Protein AF-A0A8J8KPG1-F1 (afdb_monomer_lite)

Radius of gyration: 51.08 Å; chains: 1; bounding box: 106×38×135 Å

Secondary structure (DSSP, 8-state):
-----SHHHHHT--HHHHTTS-HHHHHHHHHHHHHHHHHHHHHHHHHHHHHHHHHHHHHHHHHHHHHHHHHHHHT--SPPHHHHHHHHHTT--HHHHHHHHHHHHHHT--HHHHTT-HHHHHHHHHHHHHHHHHHHHHHH-----------HHHHHHHHHTT---SSHHHHHHHHHHHHHHHH--

pLDDT: mean 82.46, std 10.17, range [50.69, 93.56]

Foldseek 3Di:
DPQQQEVVSVVPDDPVRVVVDDPVRVVVSVVNNVVNVVVVVVVVVVVVVVVVVVVVVVVVVVVVVVVVVVVVVVVVPDQPPVLVVLCVVVPADPVCSVVLVVQCVVVVHDSNVSCVDPVSVVVSVVVVVVVVVVVVVVVVPPPPPPPPPQQLVNQLVCVVVVHHDPDPVNNVSVVVSVVVVVVVD

Structure (mmCIF, N/CA/C/O backbone):
data_AF-A0A8J8KPG1-F1
#
_entry.id   AF-A0A8J8KPG1-F1
#
loop_
_atom_site.group_PDB
_atom_site.id
_atom_site.type_symbol
_atom_site.label_atom_id
_atom_site.label_alt_id
_atom_site.label_comp_id
_atom_site.label_asym_id
_atom_site.label_entity_id
_atom_site.label_seq_id
_atom_site.pdbx_PDB_ins_code
_atom_site.Cartn_x
_atom_site.Cartn_y
_atom_site.Cartn_z
_atom_site.occupancy
_atom_site.B_iso_or_equiv
_atom_site.auth_seq_id
_atom_site.auth_comp_id
_atom_site.auth_asym_id
_atom_site.auth_atom_id
_atom_site.pdbx_PDB_model_num
ATOM 1 N N . MET A 1 1 ? 30.844 -9.124 -60.772 1.00 50.72 1 MET A N 1
ATOM 2 C CA . MET A 1 1 ? 30.982 -7.680 -60.520 1.00 50.72 1 MET A CA 1
ATOM 3 C C . MET A 1 1 ? 30.242 -7.423 -59.233 1.00 50.72 1 MET A C 1
ATOM 5 O O . MET A 1 1 ? 29.052 -7.710 -59.194 1.00 50.72 1 MET A O 1
ATOM 9 N N . ASP A 1 2 ? 30.952 -7.027 -58.183 1.00 60.03 2 ASP A N 1
ATOM 10 C CA . ASP A 1 2 ? 30.314 -6.640 -56.927 1.00 60.03 2 ASP A CA 1
ATOM 11 C C . ASP A 1 2 ? 29.453 -5.394 -57.178 1.00 60.03 2 ASP A C 1
ATOM 13 O O . ASP A 1 2 ? 29.872 -4.480 -57.890 1.00 60.03 2 ASP A O 1
ATOM 17 N N . GLU A 1 3 ? 28.220 -5.384 -56.670 1.00 77.81 3 GLU A N 1
ATOM 18 C CA . GLU A 1 3 ? 27.337 -4.223 -56.801 1.00 77.81 3 GLU A CA 1
ATOM 19 C C . GLU A 1 3 ? 27.860 -3.095 -55.907 1.00 77.81 3 GLU A C 1
ATOM 21 O O . GLU A 1 3 ? 27.816 -3.192 -54.681 1.00 77.81 3 GLU A O 1
ATOM 26 N N . ILE A 1 4 ? 28.335 -2.014 -56.522 1.00 83.88 4 ILE A N 1
ATOM 27 C CA . ILE A 1 4 ? 28.839 -0.836 -55.815 1.00 83.88 4 ILE A CA 1
ATOM 28 C C . ILE A 1 4 ? 27.631 -0.054 -55.284 1.00 83.88 4 ILE A C 1
ATOM 30 O O . ILE A 1 4 ? 26.915 0.592 -56.050 1.00 83.88 4 ILE A O 1
ATOM 34 N N . LYS A 1 5 ? 27.369 -0.151 -53.976 1.00 84.94 5 LYS A N 1
ATOM 35 C CA . LYS A 1 5 ? 26.168 0.424 -53.339 1.00 84.94 5 LYS A CA 1
ATOM 36 C C . LYS A 1 5 ? 26.465 1.543 -52.353 1.00 84.94 5 LYS A C 1
ATOM 38 O O . LYS A 1 5 ? 25.553 2.309 -52.052 1.00 84.94 5 LYS A O 1
ATOM 43 N N . THR A 1 6 ? 27.694 1.619 -51.851 1.00 87.94 6 THR A N 1
ATOM 44 C CA . THR A 1 6 ? 28.135 2.606 -50.857 1.00 87.94 6 THR A CA 1
ATOM 45 C C . THR A 1 6 ? 29.396 3.333 -51.317 1.00 87.94 6 THR A C 1
ATOM 47 O O . THR A 1 6 ? 30.134 2.846 -52.179 1.00 87.94 6 THR A O 1
ATOM 50 N N . TRP A 1 7 ? 29.699 4.482 -50.706 1.00 88.94 7 TRP A N 1
ATOM 51 C CA . TRP A 1 7 ? 30.967 5.181 -50.951 1.00 88.94 7 TRP A CA 1
ATOM 52 C C . TRP A 1 7 ? 32.180 4.367 -50.501 1.00 88.94 7 TRP A C 1
ATOM 54 O O . TRP A 1 7 ? 33.273 4.547 -51.035 1.00 88.94 7 TRP A O 1
ATOM 64 N N . THR A 1 8 ? 31.995 3.450 -49.548 1.00 89.00 8 THR A N 1
ATOM 65 C CA . THR A 1 8 ? 33.037 2.501 -49.137 1.00 89.00 8 THR A CA 1
ATOM 66 C C . THR A 1 8 ? 33.343 1.500 -50.249 1.00 89.00 8 THR A C 1
ATOM 68 O O . THR A 1 8 ? 34.513 1.279 -50.549 1.00 89.00 8 THR A O 1
ATOM 71 N N . ASP A 1 9 ? 32.315 0.968 -50.915 1.00 88.25 9 ASP A N 1
ATOM 72 C CA . ASP A 1 9 ? 32.487 0.049 -52.049 1.00 88.25 9 ASP A CA 1
ATOM 73 C C . ASP A 1 9 ? 33.122 0.767 -53.247 1.00 88.25 9 ASP A C 1
ATOM 75 O O . ASP A 1 9 ? 34.007 0.229 -53.907 1.00 88.25 9 ASP A O 1
ATOM 79 N N . PHE A 1 10 ? 32.713 2.015 -53.498 1.00 87.75 10 PHE A N 1
ATOM 80 C CA . PHE A 1 10 ? 33.281 2.840 -54.565 1.00 87.75 10 PHE A CA 1
ATOM 81 C C . PHE A 1 10 ? 34.746 3.208 -54.293 1.00 87.75 10 PHE A C 1
ATOM 83 O O . PHE A 1 10 ? 35.576 3.166 -55.196 1.00 87.75 10 PHE A O 1
ATOM 90 N N . GLY A 1 11 ? 35.094 3.522 -53.042 1.00 86.44 11 GLY A N 1
ATOM 91 C CA . GLY A 1 11 ? 36.469 3.820 -52.630 1.00 86.44 11 GLY A CA 1
ATOM 92 C C . GLY A 1 11 ? 37.404 2.604 -52.611 1.00 86.44 11 GLY A C 1
ATOM 93 O O . GLY A 1 11 ? 38.620 2.781 -52.594 1.00 86.44 11 GLY A O 1
ATOM 94 N N . ALA A 1 12 ? 36.857 1.385 -52.627 1.00 89.06 12 ALA A N 1
ATOM 95 C CA . ALA A 1 12 ? 37.620 0.139 -52.686 1.00 89.06 12 ALA A CA 1
ATOM 96 C C . ALA A 1 12 ? 37.990 -0.286 -54.122 1.00 89.06 12 ALA A C 1
ATOM 98 O O . ALA A 1 12 ? 38.713 -1.269 -54.301 1.00 89.06 12 ALA A O 1
ATOM 99 N N . LEU A 1 13 ? 37.515 0.438 -55.143 1.00 87.25 13 LEU A N 1
ATOM 100 C CA . LEU A 1 13 ? 37.826 0.152 -56.541 1.00 87.25 13 LEU A CA 1
ATOM 101 C C . LEU A 1 13 ? 39.299 0.423 -56.857 1.00 87.25 13 LEU A C 1
ATOM 103 O O . LEU A 1 13 ? 39.876 1.445 -56.482 1.00 87.25 13 LEU A O 1
ATOM 107 N N . THR A 1 14 ? 39.905 -0.490 -57.611 1.00 88.31 14 THR A N 1
ATOM 108 C CA . THR A 1 14 ? 41.254 -0.296 -58.153 1.00 88.31 14 THR A CA 1
ATOM 109 C C . THR A 1 14 ? 41.236 0.688 -59.324 1.00 88.31 14 THR A C 1
ATOM 111 O O . THR A 1 14 ? 40.217 0.882 -59.986 1.00 88.31 14 THR A O 1
ATOM 114 N N . LYS A 1 15 ? 42.391 1.288 -59.630 1.00 85.44 15 LYS A N 1
ATOM 115 C CA . LYS A 1 15 ? 42.530 2.238 -60.745 1.00 85.44 15 LYS A CA 1
ATOM 116 C C . LYS A 1 15 ? 42.109 1.637 -62.095 1.00 85.44 15 LYS A C 1
ATOM 118 O O . LYS A 1 15 ? 41.419 2.297 -62.857 1.00 85.44 15 LYS A O 1
ATOM 123 N N . GLU A 1 16 ? 42.455 0.374 -62.345 1.00 84.06 16 GLU A N 1
ATOM 124 C CA . GLU A 1 16 ? 42.074 -0.357 -63.565 1.00 84.06 16 GLU A CA 1
ATOM 125 C C . GLU A 1 16 ? 40.555 -0.539 -63.689 1.00 84.06 16 GLU A C 1
ATOM 127 O O . GLU A 1 16 ? 40.009 -0.494 -64.786 1.00 84.06 16 GLU A O 1
ATOM 132 N N . GLN A 1 17 ? 39.860 -0.712 -62.562 1.00 84.56 17 GLN A N 1
ATOM 133 C CA . GLN A 1 17 ? 38.401 -0.798 -62.534 1.00 84.56 17 GLN A CA 1
ATOM 134 C C . GLN A 1 17 ? 37.748 0.573 -62.709 1.00 84.56 17 GLN A C 1
ATOM 136 O O . GLN A 1 17 ? 36.682 0.651 -63.305 1.00 84.56 17 GLN A O 1
ATOM 141 N N . LEU A 1 18 ? 38.378 1.642 -62.217 1.00 82.69 18 LEU A N 1
ATOM 142 C CA . LEU A 1 18 ? 37.884 3.010 -62.373 1.00 82.69 18 LEU A CA 1
ATOM 143 C C . LEU A 1 18 ? 38.001 3.493 -63.826 1.00 82.69 18 LEU A C 1
ATOM 145 O O . LEU A 1 18 ? 37.066 4.092 -64.346 1.00 82.69 18 LEU A O 1
ATOM 149 N N . ASP A 1 19 ? 39.123 3.176 -64.480 1.00 85.44 19 ASP A N 1
ATOM 150 C CA . ASP A 1 19 ? 39.395 3.510 -65.884 1.00 85.44 19 ASP A CA 1
ATOM 151 C C . ASP A 1 19 ? 38.518 2.698 -66.864 1.00 85.44 19 ASP A C 1
ATOM 153 O O . ASP A 1 19 ? 38.385 3.067 -68.031 1.00 85.44 19 ASP A O 1
ATOM 157 N N . ALA A 1 20 ? 37.903 1.601 -66.400 1.00 86.88 20 ALA A N 1
ATOM 158 C CA . ALA A 1 20 ? 36.957 0.802 -67.180 1.00 86.88 20 ALA A CA 1
ATOM 159 C C . ALA A 1 20 ? 35.561 1.442 -67.295 1.00 86.88 20 ALA A C 1
ATOM 161 O O . ALA A 1 20 ? 34.787 1.029 -68.159 1.00 86.88 20 ALA A O 1
ATOM 162 N N . PHE A 1 21 ? 35.239 2.432 -66.454 1.00 85.62 21 PHE A N 1
ATOM 163 C CA . PHE A 1 21 ? 33.984 3.177 -66.531 1.00 85.62 21 PHE A CA 1
ATOM 164 C C .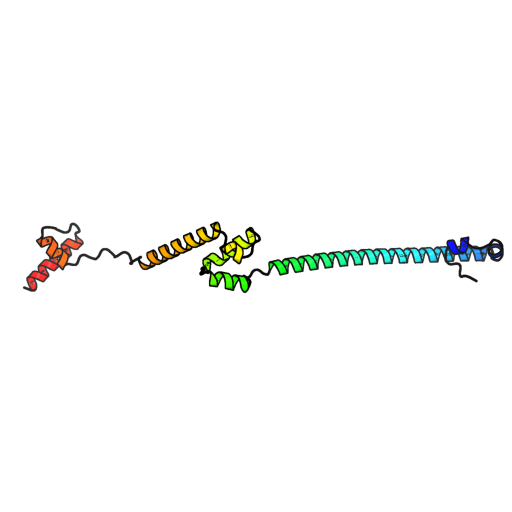 PHE A 1 21 ? 34.158 4.462 -67.334 1.00 85.62 21 PHE A C 1
ATOM 166 O O . PHE A 1 21 ? 35.129 5.206 -67.182 1.00 85.62 21 PHE A O 1
ATOM 173 N N . THR A 1 22 ? 33.166 4.769 -68.159 1.00 90.94 22 THR A N 1
ATOM 174 C CA . THR A 1 22 ? 33.082 6.077 -68.804 1.00 90.94 22 THR A CA 1
ATOM 175 C C . THR A 1 22 ? 32.758 7.173 -67.775 1.00 90.94 22 THR A C 1
ATOM 177 O O . THR A 1 22 ? 32.162 6.901 -66.727 1.00 90.94 22 THR A O 1
ATOM 180 N N . PRO A 1 23 ? 33.102 8.446 -68.053 1.00 86.38 23 PRO A N 1
ATOM 181 C CA . PRO A 1 23 ? 32.762 9.559 -67.166 1.00 86.38 23 PRO A CA 1
ATOM 182 C C . PRO A 1 23 ? 31.261 9.665 -66.850 1.00 86.38 23 PRO A C 1
ATOM 184 O O . PRO A 1 23 ? 30.898 10.024 -65.732 1.00 86.38 23 PRO A O 1
ATOM 187 N N . GLU A 1 24 ? 30.393 9.325 -67.806 1.00 86.38 24 GLU A N 1
ATOM 188 C CA . GLU A 1 24 ? 28.937 9.325 -67.617 1.00 86.38 24 GLU A CA 1
ATOM 189 C C . GLU A 1 24 ? 28.489 8.201 -66.672 1.00 86.38 24 GLU A C 1
ATOM 191 O O . GLU A 1 24 ? 27.705 8.441 -65.754 1.00 86.38 24 GLU A O 1
ATOM 196 N N . GLU A 1 25 ? 29.044 6.995 -66.821 1.00 86.81 25 GLU A N 1
ATOM 197 C CA . GLU A 1 25 ? 28.755 5.866 -65.929 1.00 86.81 25 GLU A CA 1
ATOM 198 C C . GLU A 1 25 ? 29.205 6.150 -64.491 1.00 86.81 25 GLU A C 1
ATOM 200 O O . GLU A 1 25 ? 28.460 5.873 -63.551 1.00 86.81 25 GLU A O 1
ATOM 205 N N . LEU A 1 26 ? 30.367 6.785 -64.300 1.00 85.00 26 LEU A N 1
ATOM 206 C CA . LEU A 1 26 ? 30.843 7.193 -62.974 1.00 85.00 26 LEU A CA 1
ATOM 207 C C . LEU A 1 26 ? 29.900 8.194 -62.298 1.00 85.00 26 LEU A C 1
ATOM 209 O O . LEU A 1 26 ? 29.642 8.073 -61.102 1.00 85.00 26 LEU A O 1
ATOM 213 N N . GLU A 1 27 ? 29.368 9.168 -63.035 1.00 86.62 27 GLU A N 1
ATOM 214 C CA . GLU A 1 27 ? 28.405 10.127 -62.482 1.00 86.62 27 GLU A CA 1
ATOM 215 C C . GLU A 1 27 ? 27.072 9.454 -62.127 1.00 86.62 27 GLU A C 1
ATOM 217 O O . GLU A 1 27 ? 26.546 9.683 -61.037 1.00 86.62 27 GLU A O 1
ATOM 222 N N . THR A 1 28 ? 26.559 8.555 -62.976 1.00 86.44 28 THR A N 1
ATOM 223 C CA . THR A 1 28 ? 25.342 7.781 -62.653 1.00 86.44 28 THR A CA 1
ATOM 224 C C . THR A 1 28 ? 25.527 6.855 -61.450 1.00 86.44 28 THR A C 1
ATOM 226 O O . THR A 1 28 ? 24.608 6.658 -60.655 1.00 86.44 28 THR A O 1
ATOM 229 N N . LEU A 1 29 ? 26.732 6.316 -61.269 1.00 87.19 29 LEU A N 1
ATOM 230 C CA . LEU A 1 29 ? 27.044 5.456 -60.141 1.00 87.19 29 LEU A CA 1
ATOM 231 C C . LEU A 1 29 ? 27.123 6.259 -58.837 1.00 87.19 29 LEU A C 1
ATOM 233 O O . LEU A 1 29 ? 26.534 5.859 -57.835 1.00 87.19 29 LEU A O 1
ATOM 237 N N . LYS A 1 30 ? 27.781 7.425 -58.850 1.00 88.00 30 LYS A N 1
ATOM 238 C CA . LYS A 1 30 ? 27.850 8.326 -57.687 1.00 88.00 30 LYS A CA 1
ATOM 239 C C . LYS A 1 30 ? 26.469 8.809 -57.246 1.00 88.00 30 LYS A C 1
ATOM 241 O O . LYS A 1 30 ? 26.208 8.847 -56.045 1.00 88.00 30 LYS A O 1
ATOM 246 N N . THR A 1 31 ? 25.583 9.159 -58.182 1.00 88.69 31 THR A N 1
ATOM 247 C CA . THR A 1 31 ? 24.207 9.567 -57.844 1.00 88.69 31 THR A CA 1
ATOM 248 C C . THR A 1 31 ? 23.408 8.403 -57.264 1.00 88.69 31 THR A C 1
ATOM 250 O O . THR A 1 31 ? 22.769 8.566 -56.228 1.00 88.69 31 THR A O 1
ATOM 253 N N . SER A 1 32 ? 23.532 7.199 -57.834 1.00 87.38 32 SER A N 1
ATOM 254 C CA . SER A 1 32 ? 22.901 5.991 -57.288 1.00 87.38 32 SER A CA 1
ATOM 255 C C . SER A 1 32 ? 23.402 5.635 -55.880 1.00 87.38 32 SER A C 1
ATOM 257 O O . SER A 1 32 ? 22.609 5.214 -55.036 1.00 87.38 32 SER A O 1
ATOM 259 N N . ILE A 1 33 ? 24.699 5.798 -55.602 1.00 90.19 33 ILE A N 1
ATOM 260 C CA . ILE A 1 33 ? 25.280 5.589 -54.265 1.00 90.19 33 ILE A CA 1
ATOM 261 C C . ILE A 1 33 ? 24.728 6.623 -53.280 1.00 90.19 33 ILE A C 1
ATOM 263 O O . ILE A 1 33 ? 24.285 6.256 -52.191 1.00 90.19 33 ILE A O 1
ATOM 267 N N . ALA A 1 34 ? 24.705 7.901 -53.668 1.00 89.44 34 ALA A N 1
ATOM 268 C CA . ALA A 1 34 ? 24.186 8.978 -52.829 1.00 89.44 34 ALA A CA 1
ATOM 269 C C . ALA A 1 34 ? 22.702 8.768 -52.473 1.00 89.44 34 ALA A C 1
ATOM 271 O O . ALA A 1 34 ? 22.326 8.894 -51.307 1.00 89.44 34 ALA A O 1
ATOM 272 N N . ASP A 1 35 ? 21.875 8.372 -53.443 1.00 88.75 35 ASP A N 1
ATOM 273 C CA . ASP A 1 35 ? 20.456 8.080 -53.222 1.00 88.75 35 ASP A CA 1
ATOM 274 C C . ASP A 1 35 ? 20.243 6.863 -52.309 1.00 88.75 35 ASP A C 1
ATOM 276 O O . ASP A 1 35 ? 19.322 6.842 -51.487 1.00 88.75 35 ASP A O 1
ATOM 280 N N . ASN A 1 36 ? 21.082 5.832 -52.434 1.00 87.31 36 ASN A N 1
ATOM 281 C CA . ASN A 1 36 ? 20.988 4.625 -51.615 1.00 87.31 36 ASN A CA 1
ATOM 282 C C . ASN A 1 36 ? 21.447 4.875 -50.166 1.00 87.31 36 ASN A C 1
ATOM 284 O O . ASN A 1 36 ? 20.796 4.443 -49.210 1.00 87.31 36 ASN A O 1
ATOM 288 N N . GLU A 1 37 ? 22.520 5.640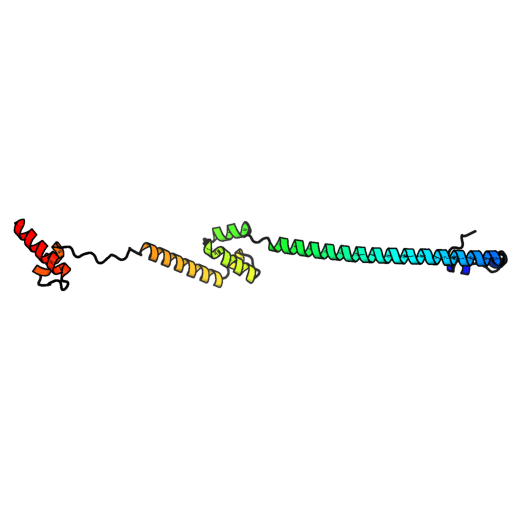 -49.969 1.00 87.00 37 GLU A N 1
ATOM 289 C CA . GLU A 1 37 ? 22.956 6.054 -48.634 1.00 87.00 37 GLU A CA 1
ATOM 290 C C . GLU A 1 37 ? 21.945 6.980 -47.951 1.00 87.00 37 GLU A C 1
ATOM 292 O O . GLU A 1 37 ? 21.661 6.805 -46.765 1.00 87.00 37 GLU A O 1
ATOM 297 N N . ALA A 1 38 ? 21.321 7.901 -48.691 1.00 87.06 38 ALA A N 1
ATOM 298 C CA . ALA A 1 38 ? 20.249 8.737 -48.157 1.00 87.06 38 ALA A CA 1
ATOM 299 C C . ALA A 1 38 ? 19.044 7.895 -47.694 1.00 87.06 38 ALA A C 1
ATOM 301 O O . ALA A 1 38 ? 18.565 8.060 -46.570 1.00 87.06 38 ALA A O 1
ATOM 302 N N . LYS A 1 39 ? 18.599 6.926 -48.510 1.00 86.25 39 LYS A N 1
ATOM 303 C CA . LYS A 1 39 ? 17.498 6.010 -48.154 1.00 86.25 39 LYS A CA 1
ATOM 304 C C . LYS A 1 39 ? 17.822 5.163 -46.924 1.00 86.25 39 LYS A C 1
ATOM 306 O O . LYS A 1 39 ? 17.001 5.052 -46.016 1.00 86.25 39 LYS A O 1
ATOM 311 N N . THR A 1 40 ? 19.022 4.592 -46.863 1.00 85.12 40 THR A N 1
ATOM 312 C CA . THR A 1 40 ? 19.436 3.760 -45.722 1.00 85.12 40 THR A CA 1
ATOM 313 C C . THR A 1 40 ? 19.634 4.577 -44.442 1.00 85.12 40 THR A C 1
ATOM 315 O O . THR A 1 40 ? 19.326 4.084 -43.355 1.00 85.12 40 THR A O 1
ATOM 318 N N . ALA A 1 41 ? 20.084 5.831 -44.538 1.00 85.56 41 ALA A N 1
ATOM 319 C CA . ALA A 1 41 ? 20.167 6.742 -43.399 1.00 85.56 41 ALA A CA 1
ATOM 320 C C . ALA A 1 41 ? 18.778 7.096 -42.840 1.00 85.56 41 ALA A C 1
ATOM 322 O O . ALA A 1 41 ? 18.587 7.082 -41.622 1.00 85.56 41 ALA A O 1
ATOM 323 N N . ASP A 1 42 ? 17.798 7.357 -43.705 1.00 86.12 42 ASP A N 1
ATOM 324 C CA . ASP A 1 42 ? 16.422 7.644 -43.288 1.00 86.12 42 ASP A CA 1
ATOM 325 C C . ASP A 1 42 ? 15.726 6.422 -42.672 1.00 86.12 42 ASP A C 1
ATOM 327 O O . ASP A 1 42 ? 15.021 6.545 -41.668 1.00 86.12 42 ASP A O 1
ATOM 331 N N . GLU A 1 43 ? 15.961 5.221 -43.205 1.00 85.00 43 GLU A N 1
ATOM 332 C CA . GLU A 1 43 ? 15.461 3.981 -42.602 1.00 85.00 43 GLU A CA 1
ATOM 333 C C . GLU A 1 43 ? 16.059 3.715 -41.216 1.00 85.00 43 GLU A C 1
ATOM 335 O O . GLU A 1 43 ? 15.341 3.274 -40.315 1.00 85.00 43 GLU A O 1
ATOM 340 N N . ARG A 1 44 ? 17.354 3.999 -41.019 1.00 84.69 44 ARG A N 1
ATOM 341 C CA . ARG A 1 44 ? 18.004 3.883 -39.703 1.00 84.69 44 ARG A CA 1
ATOM 342 C C . ARG A 1 44 ? 17.389 4.851 -38.698 1.00 84.69 44 ARG A C 1
ATOM 344 O O . ARG A 1 44 ? 16.981 4.409 -37.630 1.00 84.69 44 ARG A O 1
ATOM 351 N N . LYS A 1 45 ? 17.207 6.123 -39.073 1.00 88.56 45 LYS A N 1
ATOM 352 C CA . LYS A 1 45 ? 16.544 7.121 -38.215 1.00 88.56 45 LYS A CA 1
ATOM 353 C C . LYS A 1 45 ? 15.140 6.683 -37.802 1.00 88.56 45 LYS A C 1
ATOM 355 O O . LYS A 1 45 ? 14.809 6.738 -36.623 1.00 88.56 45 LYS A O 1
ATOM 360 N N . ARG A 1 46 ? 14.332 6.181 -38.744 1.00 86.62 46 ARG A N 1
ATOM 361 C CA . ARG A 1 46 ? 12.979 5.679 -38.441 1.00 86.62 46 ARG 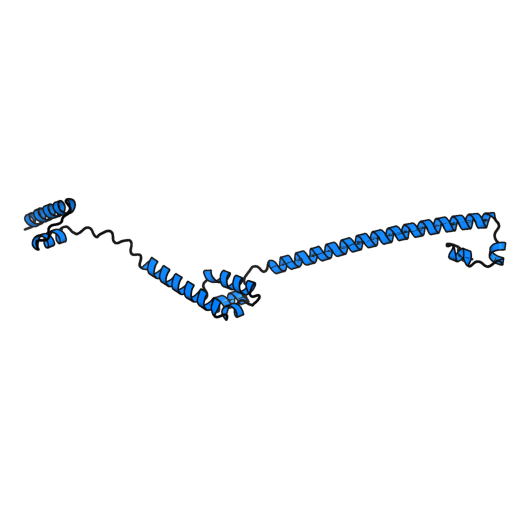A CA 1
ATOM 362 C C . ARG A 1 46 ? 12.999 4.502 -37.467 1.00 86.62 46 ARG A C 1
ATOM 364 O O . ARG A 1 46 ? 12.200 4.478 -36.535 1.00 86.62 46 ARG A O 1
ATOM 371 N N . LYS A 1 47 ? 13.918 3.548 -37.654 1.00 86.19 47 LYS A N 1
ATOM 372 C CA . LYS A 1 47 ? 14.078 2.402 -36.744 1.00 86.19 47 LYS A CA 1
ATOM 373 C C . LYS A 1 47 ? 14.540 2.831 -35.354 1.00 86.19 47 LYS A C 1
ATOM 375 O O . LYS A 1 47 ? 14.042 2.295 -34.367 1.00 86.19 47 LYS A O 1
ATOM 380 N N . ASP A 1 48 ? 15.444 3.802 -35.267 1.00 84.88 48 ASP A N 1
ATOM 381 C CA . ASP A 1 48 ? 15.926 4.329 -33.990 1.00 84.88 48 ASP A CA 1
ATOM 382 C C . ASP A 1 48 ? 14.815 5.079 -33.235 1.00 84.88 48 ASP A C 1
ATOM 384 O O . ASP A 1 48 ? 14.641 4.881 -32.031 1.00 84.88 48 ASP A O 1
ATOM 388 N N . GLU A 1 49 ? 14.001 5.872 -33.939 1.00 87.81 49 GLU A N 1
ATOM 389 C CA . GLU A 1 49 ? 12.823 6.540 -33.372 1.00 87.81 49 GLU A CA 1
ATOM 390 C C . GLU A 1 49 ? 11.759 5.544 -32.890 1.00 87.81 49 GLU A C 1
ATOM 392 O O . GLU A 1 49 ? 11.175 5.721 -31.818 1.00 87.81 49 GLU A O 1
ATOM 397 N N . GLU A 1 50 ? 11.498 4.483 -33.655 1.00 88.38 50 GLU A N 1
ATOM 398 C CA . GLU A 1 50 ? 10.564 3.424 -33.265 1.00 88.38 50 GLU A CA 1
ATOM 399 C C . GLU A 1 50 ? 11.081 2.642 -32.050 1.00 88.38 50 GLU A C 1
ATOM 401 O O . GLU A 1 50 ? 10.339 2.399 -31.097 1.00 88.38 50 GLU A O 1
ATOM 406 N N . ALA A 1 51 ? 12.375 2.316 -32.028 1.00 86.25 51 ALA A N 1
ATOM 407 C CA . ALA A 1 51 ? 13.011 1.668 -30.889 1.00 86.25 51 ALA A CA 1
ATOM 408 C C . ALA A 1 51 ? 12.961 2.546 -29.629 1.00 86.25 51 ALA A C 1
ATOM 410 O O . ALA A 1 51 ? 12.729 2.026 -28.537 1.00 86.25 51 ALA A O 1
ATOM 411 N N . ALA A 1 52 ? 13.138 3.863 -29.762 1.00 89.88 52 ALA A N 1
ATOM 412 C CA . ALA A 1 52 ? 13.007 4.803 -28.652 1.00 89.88 52 ALA A CA 1
ATOM 413 C C . ALA A 1 52 ? 11.571 4.836 -28.100 1.00 89.88 52 ALA A C 1
ATOM 415 O O . ALA A 1 52 ? 11.380 4.666 -26.895 1.00 89.88 52 ALA A O 1
ATOM 416 N N . LYS A 1 53 ? 10.560 4.947 -28.973 1.00 90.56 53 LYS A N 1
ATOM 417 C CA . LYS A 1 53 ? 9.139 4.921 -28.576 1.00 90.56 53 LYS A CA 1
ATOM 418 C C . LYS A 1 53 ? 8.750 3.603 -27.905 1.00 90.56 53 LYS A C 1
ATOM 420 O O . LYS A 1 53 ? 8.054 3.602 -26.892 1.00 90.56 53 LYS A O 1
ATOM 425 N N . ASN A 1 54 ? 9.232 2.477 -28.426 1.00 88.00 54 ASN A N 1
ATOM 426 C CA . ASN A 1 54 ? 8.957 1.161 -27.849 1.00 88.00 54 ASN A CA 1
ATOM 427 C C . ASN A 1 54 ? 9.606 0.986 -26.469 1.00 88.00 54 ASN A C 1
ATOM 429 O O . ASN A 1 54 ? 8.986 0.405 -25.576 1.00 88.00 54 ASN A O 1
ATOM 433 N N . LYS A 1 55 ? 10.818 1.520 -26.262 1.00 90.12 55 LYS A N 1
ATOM 434 C CA . LYS A 1 55 ? 11.463 1.546 -24.939 1.00 90.12 55 LYS A CA 1
ATOM 435 C C . LYS A 1 55 ? 10.666 2.387 -23.944 1.00 90.12 55 LYS A C 1
ATOM 437 O O . LYS A 1 55 ? 10.372 1.905 -22.854 1.00 90.12 55 LYS A O 1
ATOM 442 N N . GLU A 1 56 ? 10.248 3.588 -24.338 1.00 87.62 56 GLU A N 1
ATOM 443 C CA . GLU A 1 56 ? 9.452 4.477 -23.484 1.00 87.62 56 GLU A CA 1
ATOM 444 C C . GLU A 1 56 ? 8.103 3.848 -23.093 1.00 87.62 56 GLU A C 1
ATOM 446 O O . GLU A 1 56 ? 7.674 3.920 -21.937 1.00 87.62 56 GLU A O 1
ATOM 451 N N . LEU A 1 57 ? 7.433 3.177 -24.035 1.00 88.06 57 LEU A N 1
ATOM 452 C CA . LEU A 1 57 ? 6.206 2.433 -23.754 1.00 88.06 57 LEU A CA 1
ATOM 453 C C . LEU A 1 57 ? 6.459 1.283 -22.775 1.00 88.06 57 LEU A C 1
ATOM 455 O O . LEU A 1 57 ? 5.714 1.139 -21.806 1.00 88.06 57 LEU A O 1
ATOM 459 N N . ALA A 1 58 ? 7.513 0.490 -22.986 1.00 88.75 58 ALA A N 1
ATOM 460 C CA . ALA A 1 58 ? 7.862 -0.622 -22.106 1.00 88.75 58 ALA A CA 1
ATOM 461 C C . ALA A 1 58 ? 8.155 -0.157 -20.670 1.00 88.75 58 ALA A C 1
ATOM 463 O O . ALA A 1 58 ? 7.674 -0.768 -19.713 1.00 88.75 58 ALA A O 1
ATOM 464 N N . GLU A 1 59 ? 8.880 0.951 -20.504 1.00 90.25 59 GLU A N 1
ATOM 465 C CA . GLU A 1 59 ? 9.138 1.553 -19.193 1.00 90.25 59 GLU A CA 1
ATOM 466 C C . GLU A 1 59 ? 7.848 2.042 -18.529 1.00 90.25 59 GLU A C 1
ATOM 468 O O . GLU A 1 59 ? 7.597 1.739 -17.361 1.00 90.25 59 GLU A O 1
ATOM 473 N N . ASN A 1 60 ? 6.971 2.713 -19.280 1.00 89.25 60 ASN A N 1
ATOM 474 C CA . ASN A 1 60 ? 5.667 3.134 -18.774 1.00 89.25 60 ASN A CA 1
ATOM 475 C C . ASN A 1 60 ? 4.793 1.948 -18.343 1.00 89.25 60 ASN A C 1
ATOM 477 O O . ASN A 1 60 ? 4.146 2.013 -17.294 1.00 89.25 60 ASN A O 1
ATOM 481 N N . TYR A 1 61 ? 4.771 0.858 -19.114 1.00 89.81 61 TYR A N 1
ATOM 482 C CA . TYR A 1 61 ? 4.047 -0.356 -18.739 1.00 89.81 61 TYR A CA 1
ATOM 483 C C . TYR A 1 61 ? 4.640 -1.007 -17.492 1.00 89.81 61 TYR A C 1
ATOM 485 O O . TYR A 1 61 ? 3.880 -1.379 -16.600 1.00 89.81 61 TYR A O 1
ATOM 493 N N . LYS A 1 62 ? 5.972 -1.069 -17.377 1.00 91.69 62 LYS A N 1
ATOM 494 C CA . LYS A 1 62 ? 6.657 -1.578 -16.183 1.00 91.69 62 LYS A CA 1
ATOM 495 C C . LYS A 1 62 ? 6.295 -0.765 -14.939 1.00 91.69 62 LYS A C 1
ATOM 497 O O . LYS A 1 62 ? 5.884 -1.340 -13.938 1.00 91.69 62 LYS A O 1
ATOM 502 N N . ILE A 1 63 ? 6.354 0.565 -15.023 1.00 87.12 63 ILE A N 1
ATOM 503 C CA . ILE A 1 63 ? 5.999 1.461 -13.912 1.00 87.12 63 ILE A CA 1
ATOM 504 C C . ILE A 1 63 ? 4.521 1.303 -13.531 1.00 87.12 63 ILE A C 1
ATOM 506 O O . ILE A 1 63 ? 4.175 1.314 -12.349 1.00 87.12 63 ILE A O 1
ATOM 510 N N . ARG A 1 64 ? 3.618 1.165 -14.512 1.00 84.69 64 ARG A N 1
ATOM 511 C CA . ARG A 1 64 ? 2.186 0.947 -14.243 1.00 84.69 64 ARG A CA 1
ATOM 512 C C . ARG A 1 64 ? 1.925 -0.410 -13.599 1.00 84.69 64 ARG A C 1
ATOM 514 O O . ARG A 1 64 ? 1.112 -0.466 -12.682 1.00 84.69 64 ARG A O 1
ATOM 521 N N . ALA A 1 65 ? 2.605 -1.461 -14.050 1.00 84.94 65 ALA A N 1
ATOM 522 C CA . ALA A 1 65 ? 2.509 -2.792 -13.465 1.00 84.94 65 ALA A CA 1
ATOM 523 C C . ALA A 1 65 ? 3.008 -2.788 -12.014 1.00 84.94 65 ALA A C 1
ATOM 525 O O . ALA A 1 65 ? 2.275 -3.196 -11.120 1.00 84.94 65 ALA A O 1
ATOM 526 N N . GLU A 1 66 ? 4.176 -2.201 -11.751 1.00 81.25 66 GLU A N 1
ATOM 527 C CA . GLU A 1 66 ? 4.735 -2.082 -10.400 1.00 81.25 66 GLU A CA 1
ATOM 528 C C . GLU A 1 66 ? 3.813 -1.285 -9.460 1.00 81.25 66 GLU A C 1
ATOM 530 O O . GLU A 1 66 ? 3.568 -1.690 -8.324 1.00 81.25 66 GLU A O 1
ATOM 535 N N . LYS A 1 67 ? 3.213 -0.190 -9.950 1.00 79.31 67 LYS A N 1
ATOM 536 C CA . LYS A 1 67 ? 2.211 0.586 -9.197 1.00 79.31 67 LYS A CA 1
ATOM 537 C C . LYS A 1 67 ? 0.898 -0.166 -8.973 1.00 79.31 67 LYS A C 1
ATOM 539 O O . LYS A 1 67 ? 0.198 0.115 -8.001 1.00 79.31 67 LYS A O 1
ATOM 544 N N . ALA A 1 68 ? 0.503 -1.047 -9.886 1.00 73.12 68 ALA A N 1
ATOM 545 C CA . ALA A 1 68 ? -0.685 -1.874 -9.712 1.00 73.12 68 ALA A CA 1
ATOM 546 C C . ALA A 1 68 ? -0.422 -2.976 -8.678 1.00 73.12 68 ALA A C 1
ATOM 548 O O . ALA A 1 68 ? -1.246 -3.188 -7.794 1.00 73.12 68 ALA A O 1
ATOM 549 N N . GLU A 1 69 ? 0.749 -3.610 -8.727 1.00 70.88 69 GLU A N 1
ATOM 550 C CA . GLU A 1 69 ? 1.163 -4.629 -7.763 1.00 70.88 69 GLU A CA 1
ATOM 551 C C . GLU A 1 69 ? 1.357 -4.064 -6.353 1.00 70.88 69 GLU A C 1
ATOM 553 O O . GLU A 1 69 ? 0.941 -4.701 -5.386 1.00 70.88 69 GLU A O 1
ATOM 558 N N . SER A 1 70 ? 1.922 -2.860 -6.209 1.00 66.50 70 SER A N 1
ATOM 559 C CA . SER A 1 70 ? 2.039 -2.213 -4.896 1.00 66.50 70 SER A CA 1
ATOM 560 C C . SER A 1 70 ? 0.667 -1.912 -4.289 1.00 66.50 70 SER A C 1
ATOM 562 O O . SER A 1 70 ? 0.417 -2.259 -3.139 1.00 66.50 70 SER A O 1
ATOM 564 N N . LYS A 1 71 ? -0.275 -1.394 -5.087 1.00 61.56 71 LYS A N 1
ATOM 565 C CA . LYS A 1 71 ? -1.660 -1.159 -4.646 1.00 61.56 71 LYS A CA 1
ATOM 566 C C . LYS A 1 71 ? -2.418 -2.439 -4.302 1.00 61.56 71 LYS A C 1
ATOM 568 O O . LYS A 1 71 ? -3.313 -2.400 -3.468 1.00 61.56 71 LYS A O 1
ATOM 573 N N . VAL A 1 72 ? -2.119 -3.558 -4.960 1.00 59.34 72 VAL A N 1
ATOM 574 C CA . VAL A 1 72 ? -2.738 -4.855 -4.642 1.00 59.34 72 VAL A CA 1
ATOM 575 C C . VAL A 1 72 ? -2.158 -5.425 -3.347 1.00 59.34 72 VAL A C 1
ATOM 577 O O . VAL A 1 72 ? -2.915 -5.979 -2.555 1.00 59.34 72 VAL A O 1
ATOM 580 N N . LYS A 1 73 ? -0.858 -5.234 -3.082 1.00 57.38 73 LYS A N 1
ATOM 581 C CA . LYS A 1 73 ? -0.245 -5.586 -1.790 1.00 57.38 73 LYS A CA 1
ATOM 582 C C . LYS A 1 73 ? -0.809 -4.758 -0.633 1.00 57.38 73 LYS A C 1
ATOM 584 O O . LYS A 1 73 ? -1.073 -5.327 0.418 1.00 57.38 73 LYS A O 1
ATOM 589 N N . ASP A 1 74 ? -1.073 -3.469 -0.845 1.00 56.09 74 ASP A N 1
ATOM 590 C CA . ASP A 1 74 ? -1.716 -2.619 0.171 1.00 56.09 74 ASP A CA 1
ATOM 591 C C . ASP A 1 74 ? -3.199 -2.965 0.393 1.00 56.09 74 ASP A C 1
ATOM 593 O O . ASP A 1 74 ? -3.726 -2.764 1.481 1.00 56.09 74 ASP A O 1
ATOM 597 N N . LYS A 1 75 ? -3.879 -3.559 -0.599 1.00 50.69 75 LYS A N 1
ATOM 598 C CA . LYS A 1 75 ? -5.273 -4.026 -0.473 1.00 50.69 75 LYS A CA 1
ATOM 599 C C . LYS A 1 75 ? -5.435 -5.371 0.242 1.00 50.69 75 LYS A C 1
ATOM 601 O O . LYS A 1 75 ? -6.553 -5.877 0.322 1.00 50.69 75 LYS A O 1
ATOM 606 N N . GLY A 1 76 ? -4.373 -5.922 0.830 1.00 52.53 76 GLY A N 1
ATOM 607 C CA . GLY A 1 76 ? -4.464 -6.958 1.867 1.00 52.53 76 GLY A CA 1
ATOM 608 C C . GLY A 1 76 ? -4.985 -6.400 3.197 1.00 52.53 76 GLY A C 1
ATOM 609 O O . GLY A 1 76 ? -4.466 -6.730 4.253 1.00 52.53 76 GLY A O 1
ATOM 610 N N . GLU A 1 77 ? -5.981 -5.516 3.150 1.00 56.69 77 GLU A N 1
ATOM 611 C CA . GLU A 1 77 ? -6.438 -4.665 4.253 1.00 56.69 77 GLU A CA 1
ATOM 612 C C . GLU A 1 77 ? -7.325 -5.421 5.266 1.00 56.69 77 GLU A C 1
ATOM 614 O O . GLU A 1 77 ? -7.946 -4.817 6.139 1.00 56.69 77 GLU A O 1
ATOM 619 N N . GLY A 1 78 ? -7.369 -6.752 5.183 1.00 63.44 78 GLY A N 1
ATOM 620 C CA . GLY A 1 78 ? -8.001 -7.642 6.156 1.00 63.44 78 GLY A CA 1
ATOM 621 C C . GLY A 1 78 ? -6.965 -8.306 7.063 1.00 63.44 78 GLY A C 1
ATOM 622 O O . GLY A 1 78 ? -5.830 -8.538 6.653 1.00 63.44 78 GLY A O 1
ATOM 623 N N . LEU A 1 79 ? -7.352 -8.622 8.301 1.00 68.88 79 LEU A N 1
ATOM 624 C CA . LEU A 1 79 ? -6.578 -9.533 9.152 1.00 68.88 79 LEU A CA 1
ATOM 625 C C . LEU A 1 79 ? -6.388 -10.855 8.396 1.00 68.88 79 LEU A C 1
ATOM 627 O O . LEU A 1 79 ? -7.360 -11.390 7.860 1.00 68.88 79 LEU A O 1
ATOM 631 N N . SER A 1 80 ? -5.163 -11.384 8.326 1.00 80.12 80 SER A N 1
ATOM 632 C CA . SER A 1 80 ? -4.974 -12.705 7.720 1.00 80.12 80 SER A CA 1
ATOM 633 C C . SER A 1 80 ? -5.621 -13.779 8.599 1.00 80.12 80 SER A C 1
ATOM 635 O O . SER A 1 80 ? -5.753 -13.593 9.809 1.00 80.12 80 SER A O 1
ATOM 637 N N . ASP A 1 81 ? -5.952 -14.944 8.037 1.00 83.06 81 ASP A N 1
ATOM 638 C CA . ASP A 1 81 ? -6.527 -16.068 8.799 1.00 83.06 81 ASP A CA 1
ATOM 639 C C . ASP A 1 81 ? -5.688 -16.439 10.037 1.00 83.06 81 ASP A C 1
ATOM 641 O O . ASP A 1 81 ? -6.212 -16.842 11.077 1.00 83.06 81 ASP A O 1
ATOM 645 N N . LYS A 1 82 ? -4.362 -16.264 9.947 1.00 83.19 82 LYS A N 1
ATOM 646 C CA . LYS A 1 82 ? -3.432 -16.488 11.063 1.00 83.19 82 LYS A CA 1
ATOM 647 C C . LYS A 1 82 ? -3.570 -15.426 12.150 1.00 83.19 82 LYS A C 1
ATOM 649 O O . LYS A 1 82 ? -3.459 -15.754 13.332 1.00 83.19 82 LYS A O 1
ATOM 654 N N . ASP A 1 83 ? -3.805 -14.176 11.767 1.00 84.31 83 ASP 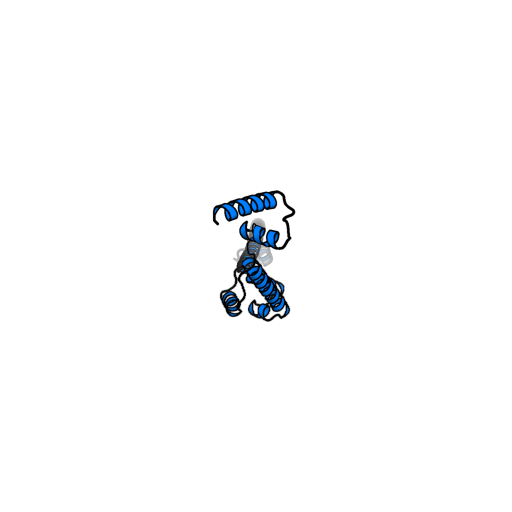A N 1
ATOM 655 C CA . ASP A 1 83 ? -3.997 -13.070 12.704 1.00 84.31 83 ASP A CA 1
ATOM 656 C C . ASP A 1 83 ? -5.337 -13.215 13.425 1.00 84.31 83 ASP A C 1
ATOM 658 O O . ASP A 1 83 ? -5.373 -13.112 14.648 1.00 84.31 83 ASP A O 1
ATOM 662 N N . ILE A 1 84 ? -6.401 -13.580 12.697 1.00 83.94 84 ILE A N 1
ATOM 663 C CA . ILE A 1 84 ? -7.721 -13.888 13.270 1.00 83.94 84 ILE A CA 1
ATOM 664 C C . ILE A 1 84 ? -7.591 -15.006 14.308 1.00 83.94 84 ILE A C 1
ATOM 666 O O . ILE A 1 84 ? -7.989 -14.837 15.458 1.00 83.94 84 ILE A O 1
ATOM 670 N N . PHE A 1 85 ? -6.952 -16.122 13.942 1.00 86.44 85 PHE A N 1
ATOM 671 C CA . PHE A 1 85 ? -6.735 -17.235 14.868 1.00 86.44 85 PHE A CA 1
ATOM 672 C C . PHE A 1 85 ? -5.954 -16.817 16.123 1.00 86.44 85 PHE A C 1
ATOM 674 O O . PHE A 1 85 ? -6.242 -17.283 17.227 1.00 86.44 85 PHE A O 1
ATOM 681 N N . THR A 1 86 ? -4.967 -15.932 15.968 1.00 87.38 86 THR A N 1
ATOM 682 C CA . THR A 1 86 ? -4.156 -15.445 17.088 1.00 87.38 86 THR A CA 1
ATOM 683 C C . THR A 1 86 ? -4.978 -14.560 18.025 1.00 87.38 86 THR A C 1
ATOM 685 O O . THR A 1 86 ? -4.930 -14.763 19.235 1.00 87.38 86 THR A O 1
ATOM 688 N N . LEU A 1 87 ? -5.768 -13.633 17.481 1.00 87.38 87 LEU A N 1
ATOM 689 C CA . LEU A 1 87 ? -6.627 -12.735 18.256 1.00 87.38 87 LEU A CA 1
ATOM 690 C C . LEU A 1 87 ? -7.688 -13.507 19.050 1.00 87.38 87 LEU A C 1
ATOM 692 O O . LEU A 1 87 ? -7.828 -13.287 20.252 1.00 87.38 87 LEU A O 1
ATOM 696 N N . THR A 1 88 ? -8.357 -14.480 18.420 1.00 85.19 88 THR A N 1
ATOM 697 C CA . THR A 1 88 ? -9.354 -15.329 19.094 1.00 85.19 88 THR A CA 1
ATOM 698 C C . THR A 1 88 ? -8.729 -16.171 20.205 1.00 85.19 88 THR A C 1
ATOM 700 O O . THR A 1 88 ? -9.304 -16.315 21.280 1.00 85.19 88 THR A O 1
ATOM 703 N N . LYS A 1 89 ? -7.528 -16.720 19.982 1.00 88.50 89 LYS A N 1
ATOM 704 C CA . LYS A 1 89 ? -6.821 -17.508 21.002 1.00 88.50 89 LYS A CA 1
ATOM 705 C C . LYS A 1 89 ? -6.400 -16.665 22.211 1.00 88.50 89 LYS A C 1
ATOM 707 O O . LYS A 1 89 ? -6.266 -17.204 23.308 1.00 88.50 89 LYS A O 1
ATOM 712 N N . SER A 1 90 ? -6.165 -15.375 22.001 1.00 85.06 90 SER A N 1
ATOM 713 C CA . SER A 1 90 ? -5.707 -14.440 23.026 1.00 85.06 90 SER A CA 1
ATOM 714 C C . SER A 1 90 ? -6.835 -13.781 23.831 1.00 85.06 90 SER A C 1
ATOM 716 O O . SER A 1 90 ? -6.522 -12.936 24.664 1.00 85.06 90 SER A O 1
ATOM 718 N N . ASP A 1 91 ? -8.104 -14.167 23.630 1.00 86.25 91 ASP A N 1
ATOM 719 C CA . ASP A 1 91 ? -9.274 -13.594 24.331 1.00 86.25 91 ASP A CA 1
ATOM 720 C C . ASP A 1 91 ? -9.335 -12.056 24.231 1.00 86.25 91 ASP A C 1
ATOM 722 O O . ASP A 1 91 ? -9.609 -11.336 25.198 1.00 86.25 91 ASP A O 1
ATOM 726 N N . ILE A 1 92 ? -8.994 -11.555 23.042 1.00 88.06 92 ILE A N 1
ATOM 727 C CA . ILE A 1 92 ? -9.064 -10.139 22.694 1.00 88.06 92 ILE A CA 1
ATOM 728 C C . ILE A 1 92 ? -10.473 -9.844 22.181 1.00 88.06 92 ILE A C 1
ATOM 730 O O . ILE A 1 92 ? -11.048 -10.637 21.435 1.00 88.06 92 ILE A O 1
ATOM 734 N N . ASP A 1 93 ? -11.005 -8.690 22.563 1.00 89.44 93 ASP A N 1
ATOM 735 C CA . ASP A 1 93 ? -12.302 -8.221 22.087 1.00 89.44 93 ASP A CA 1
ATOM 736 C C . ASP A 1 93 ? -12.216 -7.603 20.686 1.00 89.44 93 ASP A C 1
ATOM 738 O O . ASP A 1 93 ? -11.181 -7.055 20.305 1.00 89.44 93 ASP A O 1
ATOM 742 N N . GLU A 1 94 ? -13.318 -7.648 19.941 1.00 87.06 94 GLU A N 1
ATOM 743 C CA . GLU A 1 94 ? -13.407 -7.113 18.581 1.00 87.06 94 GLU A CA 1
ATOM 744 C C . GLU A 1 94 ? -13.064 -5.616 18.526 1.00 87.06 94 GLU A C 1
ATOM 746 O O . GLU A 1 94 ? -12.414 -5.174 17.578 1.00 87.06 94 GLU A O 1
ATOM 751 N N . GLU A 1 95 ? -13.415 -4.849 19.566 1.00 86.94 95 GLU A N 1
ATOM 752 C CA . GLU A 1 95 ? -13.111 -3.410 19.659 1.00 86.94 95 GLU A CA 1
ATOM 753 C C . GLU A 1 95 ? -11.602 -3.107 19.677 1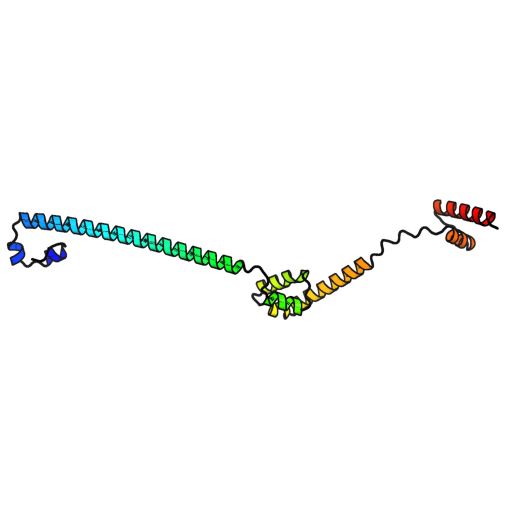.00 86.94 95 GLU A C 1
ATOM 755 O O . GLU A 1 95 ? -11.169 -2.038 19.242 1.00 86.94 95 GLU A O 1
ATOM 760 N N . ASP A 1 96 ? -10.782 -4.050 20.149 1.00 90.44 96 ASP A N 1
ATOM 761 C CA . ASP A 1 96 ? -9.333 -3.880 20.270 1.00 90.44 96 ASP A CA 1
ATOM 762 C C . ASP A 1 96 ? -8.567 -4.408 19.035 1.00 90.44 96 ASP A C 1
ATOM 764 O O . ASP A 1 96 ? -7.354 -4.204 18.919 1.00 90.44 96 ASP A O 1
ATOM 768 N N . PHE A 1 97 ? -9.242 -5.052 18.073 1.00 89.44 97 PHE A N 1
ATOM 769 C CA . PHE A 1 97 ? -8.593 -5.632 16.886 1.00 89.44 97 PHE A CA 1
ATOM 770 C C . PHE A 1 97 ? -7.929 -4.579 15.999 1.00 89.44 97 PHE A C 1
ATOM 772 O O . PHE A 1 97 ? -6.788 -4.768 15.563 1.00 89.44 97 PHE A O 1
ATOM 779 N N . ASP A 1 98 ? -8.617 -3.464 15.758 1.00 88.88 98 ASP A N 1
ATOM 780 C CA . ASP A 1 98 ? -8.095 -2.379 14.927 1.00 88.88 98 ASP A CA 1
ATOM 781 C C . ASP A 1 98 ? -6.884 -1.706 15.582 1.00 88.88 98 ASP A C 1
ATOM 783 O O . ASP A 1 98 ? -5.905 -1.401 14.901 1.00 88.88 98 ASP A O 1
ATOM 787 N N . GLU A 1 99 ? -6.892 -1.544 16.908 1.00 89.88 99 GLU A N 1
ATOM 788 C CA . GLU A 1 99 ? -5.750 -1.010 17.659 1.00 89.88 99 GLU A CA 1
ATOM 789 C C . GLU A 1 99 ? -4.518 -1.907 17.495 1.00 89.88 99 GLU A C 1
ATOM 791 O O . GLU A 1 99 ? -3.432 -1.430 17.162 1.00 89.88 99 GLU A O 1
ATOM 796 N N . ILE A 1 100 ? -4.684 -3.223 17.656 1.00 91.06 100 ILE A N 1
ATOM 797 C CA . ILE A 1 100 ? -3.586 -4.185 17.516 1.00 91.06 100 ILE A CA 1
ATOM 798 C C . ILE A 1 100 ? -3.062 -4.202 16.081 1.00 91.06 100 ILE A C 1
ATOM 800 O O . ILE A 1 100 ? -1.847 -4.222 15.866 1.00 91.06 100 ILE A O 1
ATOM 804 N N . LYS A 1 101 ? -3.958 -4.164 15.091 1.00 89.56 101 LYS A N 1
ATOM 805 C CA . LYS A 1 101 ? -3.591 -4.108 13.673 1.00 89.56 101 LYS A CA 1
ATOM 806 C C . LYS A 1 101 ? -2.814 -2.830 13.351 1.00 89.56 101 LYS A C 1
ATOM 808 O O . LYS A 1 101 ? -1.782 -2.894 12.676 1.00 89.56 101 LYS A O 1
ATOM 813 N N . ASN A 1 102 ? -3.263 -1.686 13.862 1.00 89.44 102 ASN A N 1
ATOM 814 C CA . ASN A 1 102 ? -2.591 -0.401 13.688 1.00 89.44 102 ASN A CA 1
ATOM 815 C C . ASN A 1 102 ? -1.219 -0.395 14.362 1.00 89.44 102 ASN A C 1
ATOM 817 O O . ASN A 1 102 ? -0.237 0.029 13.756 1.00 89.44 102 ASN A O 1
ATOM 821 N N . TYR A 1 103 ? -1.122 -0.939 15.574 1.00 91.62 103 TYR A N 1
ATOM 822 C CA . TYR A 1 103 ? 0.132 -1.059 16.307 1.00 91.62 103 TYR A CA 1
ATOM 823 C C . TYR A 1 103 ? 1.143 -1.960 15.588 1.00 91.62 103 TYR A C 1
ATOM 825 O O . TYR A 1 103 ? 2.307 -1.586 15.420 1.00 91.62 103 TYR A O 1
ATOM 833 N N . ALA A 1 104 ? 0.695 -3.130 15.122 1.00 90.75 104 ALA A N 1
ATOM 834 C CA . ALA A 1 104 ? 1.503 -4.067 14.348 1.00 90.75 104 ALA A CA 1
ATOM 835 C C . ALA A 1 104 ? 2.020 -3.413 13.056 1.00 90.75 104 ALA A C 1
ATOM 837 O O . ALA A 1 104 ? 3.217 -3.471 12.762 1.00 90.75 104 ALA A O 1
ATOM 838 N N . SER A 1 105 ? 1.143 -2.697 12.345 1.00 88.94 105 SER A N 1
ATOM 839 C CA . SER A 1 105 ? 1.481 -1.963 11.120 1.00 88.94 105 SER A CA 1
ATOM 840 C C . SER A 1 105 ? 2.473 -0.826 11.382 1.00 88.94 105 SER A C 1
ATOM 842 O O . SER A 1 105 ? 3.460 -0.683 10.661 1.00 88.94 105 SER A O 1
ATOM 844 N N . PHE A 1 106 ? 2.264 -0.050 12.450 1.00 90.12 106 PHE A N 1
ATOM 845 C CA . PHE A 1 106 ? 3.129 1.064 12.838 1.00 90.12 106 PHE A CA 1
ATOM 846 C C . PHE A 1 106 ? 4.536 0.593 13.221 1.00 90.12 106 PHE A C 1
ATOM 848 O O . PHE A 1 106 ? 5.532 1.164 12.773 1.00 90.12 106 PHE A O 1
ATOM 855 N N . LYS A 1 107 ? 4.632 -0.486 14.007 1.00 90.31 107 LYS A N 1
ATOM 856 C CA . LYS A 1 107 ? 5.913 -1.084 14.406 1.00 90.31 107 LYS A CA 1
ATOM 857 C C . LYS A 1 107 ? 6.526 -2.004 13.346 1.00 90.31 107 LYS A C 1
ATOM 859 O O . LYS A 1 107 ? 7.664 -2.430 13.529 1.00 90.31 107 LYS A O 1
ATOM 864 N N . LYS A 1 108 ? 5.819 -2.282 12.244 1.00 89.50 108 LYS A N 1
ATOM 865 C CA . LYS A 1 108 ? 6.220 -3.232 11.188 1.00 89.50 108 LYS A CA 1
ATOM 866 C C . LYS A 1 108 ? 6.534 -4.633 11.732 1.00 89.50 108 LYS A C 1
ATOM 868 O O . LYS A 1 108 ? 7.487 -5.275 11.296 1.00 89.50 108 LYS A O 1
ATOM 873 N N . ILE A 1 109 ? 5.735 -5.086 12.693 1.00 89.31 109 ILE A N 1
ATOM 874 C CA . ILE A 1 109 ? 5.818 -6.416 13.311 1.00 89.31 109 ILE A CA 1
ATOM 875 C C . ILE A 1 109 ? 4.544 -7.207 13.011 1.00 89.31 109 ILE A C 1
ATOM 877 O O . ILE A 1 109 ? 3.534 -6.637 12.601 1.00 89.31 109 ILE A O 1
ATOM 881 N N . SER A 1 110 ? 4.568 -8.522 13.217 1.00 89.12 110 SER A N 1
ATOM 882 C CA . SER A 1 110 ? 3.354 -9.338 13.085 1.00 89.12 110 SER A CA 1
ATOM 883 C C . SER A 1 110 ? 2.360 -9.071 14.227 1.00 89.12 110 SER A C 1
ATOM 885 O O . SER A 1 110 ? 2.760 -8.691 15.329 1.00 89.12 110 SER A O 1
ATOM 887 N N . VAL A 1 111 ? 1.066 -9.346 14.017 1.00 89.06 111 VAL A N 1
ATOM 888 C CA . VAL A 1 111 ? 0.033 -9.254 15.075 1.00 89.06 111 VAL A CA 1
ATOM 889 C C . VAL A 1 111 ? 0.403 -10.122 16.285 1.00 89.06 111 VAL A C 1
ATOM 891 O O . VAL A 1 111 ? 0.253 -9.708 17.433 1.00 89.06 111 VAL A O 1
ATOM 894 N N . SER A 1 112 ? 0.986 -11.298 16.040 1.00 89.19 112 SER A N 1
ATOM 895 C CA . SER A 1 112 ? 1.459 -12.198 17.099 1.00 89.19 112 SER A CA 1
ATOM 896 C C . SER A 1 112 ? 2.604 -11.626 17.944 1.00 89.19 112 SER A C 1
ATOM 898 O O . SER A 1 112 ? 2.746 -11.978 19.115 1.00 89.19 112 SER A O 1
ATOM 900 N N . GLU A 1 113 ? 3.431 -10.754 17.366 1.00 88.56 113 GLU A N 1
ATOM 901 C CA . GLU A 1 113 ? 4.512 -10.062 18.070 1.00 88.56 113 GLU A CA 1
ATOM 902 C C . GLU A 1 113 ? 3.999 -8.811 18.773 1.00 88.56 113 GLU A C 1
ATOM 904 O O . GLU A 1 113 ? 4.402 -8.559 19.906 1.00 88.56 113 GLU A O 1
ATOM 909 N N . ALA A 1 114 ? 3.064 -8.082 18.159 1.00 91.12 114 ALA A N 1
ATOM 910 C CA . ALA A 1 114 ? 2.377 -6.962 18.793 1.00 91.12 114 ALA A CA 1
ATOM 911 C C . ALA A 1 114 ? 1.697 -7.397 2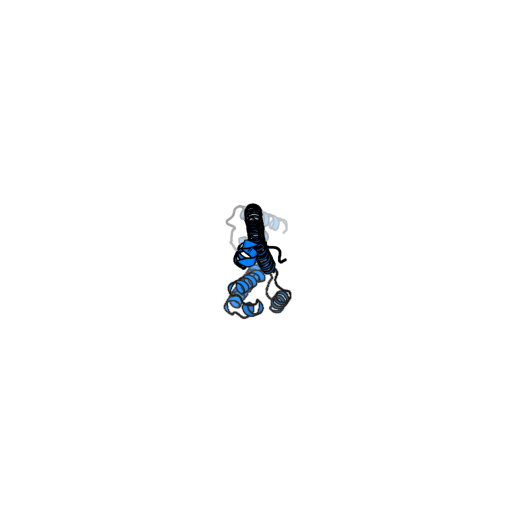0.099 1.00 91.12 114 ALA A C 1
ATOM 913 O O . ALA A 1 114 ? 1.873 -6.753 21.128 1.00 91.12 114 ALA A O 1
ATOM 914 N N . LEU A 1 115 ? 1.023 -8.551 20.095 1.00 90.25 115 LEU A N 1
ATOM 915 C CA . LEU A 1 115 ? 0.384 -9.126 21.283 1.00 90.25 115 LEU A CA 1
ATOM 916 C C . LEU A 1 115 ? 1.356 -9.530 22.400 1.00 90.25 115 LEU A C 1
ATOM 918 O O . LEU A 1 115 ? 0.909 -9.761 23.520 1.00 90.25 115 LEU A O 1
ATOM 922 N N . LYS A 1 116 ? 2.662 -9.640 22.129 1.00 90.50 116 LYS A N 1
ATOM 923 C CA . LYS A 1 116 ? 3.690 -9.884 23.158 1.00 90.50 116 LYS A CA 1
ATOM 924 C C . LYS A 1 116 ? 4.233 -8.589 23.756 1.00 90.50 116 LYS A C 1
ATOM 926 O O . LYS A 1 116 ? 4.951 -8.643 24.754 1.00 90.50 116 LYS A O 1
ATOM 931 N N . ASP A 1 117 ? 3.945 -7.441 23.147 1.00 93.56 117 ASP A N 1
ATOM 932 C CA . ASP A 1 117 ? 4.420 -6.159 23.639 1.00 93.56 117 ASP A CA 1
ATOM 933 C C . ASP A 1 117 ? 3.660 -5.768 24.914 1.00 93.56 117 ASP A C 1
ATOM 935 O O . ASP A 1 117 ? 2.436 -5.625 24.928 1.00 93.56 117 ASP A O 1
ATOM 939 N N . LYS A 1 118 ? 4.411 -5.575 26.002 1.00 91.69 118 LYS A N 1
ATOM 940 C CA . LYS A 1 118 ? 3.856 -5.259 27.322 1.00 91.69 118 LYS A CA 1
ATOM 941 C C . LYS A 1 118 ? 3.064 -3.947 27.329 1.00 91.69 118 LYS A C 1
ATOM 943 O O . LYS A 1 118 ? 2.121 -3.817 28.102 1.00 91.69 118 LYS A O 1
ATOM 948 N N . THR A 1 119 ? 3.440 -2.977 26.492 1.00 91.31 119 THR A N 1
ATOM 949 C CA . THR A 1 119 ? 2.745 -1.682 26.429 1.00 91.31 119 THR A CA 1
ATOM 950 C C . THR A 1 119 ? 1.347 -1.840 25.849 1.00 91.31 119 THR A C 1
ATOM 952 O O . THR A 1 119 ? 0.387 -1.358 26.444 1.00 91.31 119 THR A O 1
ATOM 955 N N . LEU A 1 120 ? 1.221 -2.591 24.752 1.00 92.94 120 LEU A N 1
ATOM 956 C CA . LEU A 1 120 ? -0.062 -2.861 24.113 1.00 92.94 120 LEU A CA 1
ATOM 957 C C . LEU A 1 120 ? -0.959 -3.718 25.015 1.00 92.94 120 LEU A C 1
ATOM 959 O O . LEU A 1 120 ? -2.136 -3.414 25.173 1.00 92.94 120 LEU A O 1
ATOM 963 N N . GLN A 1 121 ? -0.391 -4.738 25.668 1.00 91.50 121 GLN A N 1
ATOM 964 C CA . GLN A 1 121 ? -1.133 -5.571 26.620 1.00 91.50 121 GLN A CA 1
ATOM 965 C C . GLN A 1 121 ? -1.701 -4.766 27.795 1.00 91.50 121 GLN A C 1
ATOM 967 O O . GLN A 1 121 ? -2.834 -5.016 28.195 1.00 91.50 121 GLN A O 1
ATOM 972 N N . SER A 1 122 ? -0.945 -3.799 28.331 1.00 92.19 122 SER A N 1
ATOM 973 C CA . SER A 1 122 ? -1.437 -2.924 29.405 1.00 92.19 122 SER A CA 1
ATOM 974 C C . SER A 1 122 ? -2.641 -2.110 28.940 1.00 92.19 122 SER A C 1
ATOM 976 O O . SER A 1 122 ? -3.668 -2.130 29.601 1.00 92.19 122 SER A O 1
ATOM 978 N N . ILE A 1 123 ? -2.549 -1.480 27.763 1.00 91.56 123 ILE A N 1
ATOM 979 C CA . ILE A 1 123 ? -3.634 -0.656 27.205 1.00 91.56 123 ILE A CA 1
ATOM 980 C C . ILE A 1 123 ? -4.906 -1.488 26.997 1.00 91.56 123 ILE A C 1
ATOM 982 O O . ILE A 1 123 ? -5.996 -1.049 27.351 1.00 91.56 123 ILE A O 1
ATOM 986 N N . ILE A 1 124 ? -4.774 -2.697 26.444 1.00 92.31 124 ILE A N 1
ATOM 987 C CA . ILE A 1 124 ? -5.915 -3.597 26.216 1.00 92.31 124 ILE A CA 1
ATOM 988 C C . ILE A 1 124 ? -6.516 -4.060 27.549 1.00 92.31 124 ILE A C 1
ATOM 990 O O . ILE A 1 124 ? -7.736 -4.139 27.680 1.00 92.31 124 ILE A O 1
ATOM 994 N N . SER A 1 125 ? -5.680 -4.346 28.552 1.00 91.56 125 SER A N 1
ATOM 995 C CA . SER A 1 125 ? -6.147 -4.713 29.893 1.00 91.56 125 SER A CA 1
ATOM 996 C C . SER A 1 125 ? -6.927 -3.573 30.545 1.00 91.56 125 SER A C 1
ATOM 998 O O . SER A 1 125 ? -8.031 -3.804 31.031 1.00 91.56 125 SER A O 1
ATOM 1000 N N . ASP A 1 126 ? -6.399 -2.349 30.491 1.00 92.75 126 ASP A N 1
ATOM 1001 C CA . ASP A 1 126 ? -7.047 -1.161 31.050 1.00 92.75 126 ASP A CA 1
ATOM 1002 C C . ASP A 1 126 ? -8.410 -0.929 30.376 1.00 92.75 126 ASP A C 1
ATOM 1004 O O . ASP A 1 126 ? -9.429 -0.784 31.049 1.00 92.75 126 ASP A O 1
ATOM 1008 N N . ARG A 1 127 ? -8.475 -1.023 29.040 1.00 91.62 127 ARG A N 1
ATOM 1009 C CA . ARG A 1 127 ? -9.739 -0.937 28.288 1.00 91.62 127 ARG A CA 1
ATOM 1010 C C . ARG A 1 127 ? -10.714 -2.056 28.649 1.00 91.62 127 ARG A C 1
ATOM 1012 O O . ARG A 1 127 ? -11.915 -1.813 28.749 1.00 91.62 127 ARG A O 1
ATOM 1019 N N . LYS A 1 128 ? -10.239 -3.288 28.855 1.00 91.62 128 LYS A N 1
ATOM 1020 C CA . LYS A 1 128 ? -11.084 -4.414 29.289 1.00 91.62 128 LYS A CA 1
ATOM 1021 C C . LYS A 1 128 ? -11.694 -4.135 30.664 1.00 91.62 128 LYS A C 1
ATOM 1023 O O . LYS A 1 128 ? -12.884 -4.380 30.856 1.00 91.62 128 LYS A O 1
ATOM 1028 N N . GLU A 1 129 ? -10.920 -3.586 31.596 1.00 90.81 129 GLU A N 1
ATOM 1029 C CA . GLU A 1 129 ? -11.406 -3.184 32.921 1.00 90.81 129 GLU A CA 1
ATOM 1030 C C . GLU A 1 129 ? -12.393 -2.015 32.854 1.00 90.81 129 GLU A C 1
ATOM 1032 O O . GLU A 1 129 ? -13.429 -2.047 33.525 1.00 90.81 129 GLU A O 1
ATOM 1037 N N . GLU A 1 130 ? -12.128 -1.010 32.018 1.00 91.00 130 GLU A N 1
ATOM 1038 C CA . GLU A 1 130 ? -13.052 0.099 31.767 1.00 91.00 130 GLU A CA 1
ATOM 1039 C C . GLU A 1 130 ? -14.388 -0.412 31.223 1.00 91.00 130 GLU A C 1
ATOM 1041 O O . GLU A 1 130 ? -15.448 -0.028 31.721 1.00 91.00 130 GLU A O 1
ATOM 1046 N N . ARG A 1 131 ? -14.353 -1.343 30.263 1.00 89.50 131 ARG A N 1
ATOM 1047 C CA . ARG A 1 131 ? -15.553 -1.960 29.681 1.00 89.50 131 ARG A CA 1
ATOM 1048 C C . ARG A 1 131 ? -16.312 -2.799 30.698 1.00 89.50 131 ARG A C 1
ATOM 1050 O O . ARG A 1 131 ? -17.531 -2.671 30.803 1.00 89.50 131 ARG A O 1
ATOM 1057 N N . GLN A 1 132 ? -15.617 -3.598 31.504 1.00 88.75 132 GLN A N 1
ATOM 1058 C CA . GLN A 1 132 ? -16.242 -4.342 32.600 1.00 88.75 132 GLN A CA 1
ATOM 1059 C C . GLN A 1 132 ? -16.889 -3.401 33.620 1.00 88.75 132 GLN A C 1
ATOM 1061 O O . GLN A 1 132 ? -18.036 -3.608 34.013 1.00 88.75 132 GLN A O 1
ATOM 1066 N N . SER A 1 133 ? -16.193 -2.333 34.003 1.00 88.69 133 SER A N 1
ATOM 1067 C CA . SER A 1 133 ? -16.695 -1.334 34.947 1.00 88.69 133 SER A CA 1
ATOM 1068 C C . SER A 1 133 ? -17.913 -0.602 34.392 1.00 88.69 133 SER A C 1
ATOM 1070 O O . SER A 1 133 ? -18.911 -0.450 35.096 1.00 88.69 133 SER A O 1
ATOM 1072 N N . ALA A 1 134 ? -17.878 -0.207 33.119 1.00 85.69 134 ALA A N 1
ATOM 1073 C CA . ALA A 1 134 ? -18.994 0.429 32.431 1.00 85.69 134 ALA A CA 1
ATOM 1074 C C . ALA A 1 134 ? -20.198 -0.513 32.308 1.00 85.69 134 ALA A C 1
ATOM 1076 O O . ALA A 1 134 ? -21.322 -0.104 32.591 1.00 85.69 134 ALA A O 1
ATOM 1077 N N . ALA A 1 135 ? -19.981 -1.785 31.963 1.00 84.62 135 ALA A N 1
ATOM 1078 C CA . ALA A 1 135 ? -21.041 -2.787 31.881 1.00 84.62 135 ALA A CA 1
ATOM 1079 C C . ALA A 1 135 ? -21.693 -3.034 33.249 1.00 84.62 135 ALA A C 1
ATOM 1081 O O . ALA A 1 135 ? -22.919 -3.069 33.364 1.00 84.62 135 ALA A O 1
ATOM 1082 N N . VAL A 1 136 ? -20.888 -3.139 34.309 1.00 83.50 136 VAL A N 1
ATOM 1083 C CA . VAL A 1 136 ? -21.373 -3.283 35.687 1.00 83.50 136 VAL A CA 1
ATOM 1084 C C . VAL A 1 136 ? -22.103 -2.021 36.143 1.00 83.50 136 VAL A C 1
ATOM 1086 O O . VAL A 1 136 ? -23.147 -2.128 36.784 1.00 83.50 136 VAL A O 1
ATOM 1089 N N . ALA A 1 137 ? -21.610 -0.831 35.807 1.00 80.12 137 ALA A N 1
ATOM 1090 C CA . ALA A 1 137 ? -22.274 0.429 36.120 1.00 80.12 137 ALA A CA 1
ATOM 1091 C C . ALA A 1 137 ? -23.606 0.566 35.373 1.00 80.12 137 ALA A C 1
ATOM 1093 O O . ALA A 1 137 ? -24.591 0.968 35.981 1.00 80.12 137 ALA A O 1
ATOM 1094 N N . ALA A 1 138 ? -23.672 0.174 34.099 1.00 79.44 138 ALA A N 1
ATOM 1095 C CA . ALA A 1 138 ? -24.901 0.164 33.312 1.00 79.44 138 ALA A CA 1
ATOM 1096 C C . ALA A 1 138 ? -25.913 -0.866 33.841 1.00 79.44 138 ALA A C 1
ATOM 1098 O O . ALA A 1 138 ? -27.097 -0.562 33.958 1.00 79.44 138 ALA A O 1
ATOM 1099 N N . ALA A 1 139 ? -25.460 -2.056 34.242 1.00 75.44 139 ALA A N 1
ATOM 1100 C CA . ALA A 1 139 ? -26.315 -3.065 34.867 1.00 75.44 139 ALA A CA 1
ATOM 1101 C C . ALA A 1 139 ? -26.818 -2.626 36.257 1.00 75.44 139 ALA A C 1
ATOM 1103 O O . ALA A 1 139 ? -27.959 -2.898 36.633 1.00 75.44 139 ALA A O 1
ATOM 1104 N N . ASN A 1 140 ? -25.979 -1.916 37.019 1.00 70.31 140 ASN A N 1
ATOM 1105 C CA . ASN A 1 140 ? -26.319 -1.362 38.331 1.00 70.31 140 ASN A CA 1
ATOM 1106 C C . ASN A 1 140 ? -26.932 0.036 38.272 1.00 70.31 140 ASN A C 1
ATOM 1108 O O . ASN A 1 140 ? -27.329 0.555 39.322 1.00 70.31 140 ASN A O 1
ATOM 1112 N N . ALA A 1 141 ? -27.092 0.615 37.079 1.00 62.31 141 ALA A N 1
ATOM 1113 C CA . ALA A 1 141 ? -27.935 1.769 36.830 1.00 62.31 141 ALA A CA 1
ATOM 1114 C C . ALA A 1 141 ? -29.392 1.318 36.970 1.00 62.31 141 ALA A C 1
ATOM 1116 O O . ALA A 1 141 ? -30.190 1.311 36.035 1.00 62.31 141 ALA A O 1
ATOM 1117 N N . LYS A 1 142 ? -29.762 0.937 38.198 1.00 56.91 142 LYS A N 1
ATOM 1118 C CA . LYS A 1 142 ? -31.127 1.031 38.676 1.00 56.91 142 LYS A CA 1
ATOM 1119 C C . LYS A 1 142 ? -31.570 2.424 38.284 1.00 56.91 142 LYS A C 1
ATOM 1121 O O . LYS A 1 142 ? -31.030 3.396 38.816 1.00 56.91 142 LYS A O 1
ATOM 1126 N N . SER A 1 143 ? -32.530 2.478 37.356 1.00 57.94 143 SER A N 1
ATOM 1127 C CA . SER A 1 143 ? -33.412 3.621 37.128 1.00 57.94 143 SER A CA 1
ATOM 1128 C C . SER A 1 143 ? -33.466 4.418 38.422 1.00 57.94 143 SER A C 1
ATOM 1130 O O . SER A 1 143 ? -33.767 3.775 39.442 1.00 57.94 143 SER A O 1
ATOM 1132 N N . PRO A 1 144 ? -33.123 5.727 38.425 1.00 58.38 144 PRO A N 1
ATOM 1133 C CA . PRO A 1 144 ? -33.092 6.510 39.651 1.00 58.38 144 PRO A CA 1
ATOM 1134 C C . PRO A 1 144 ? -34.374 6.159 40.373 1.00 58.38 144 PRO A C 1
ATOM 1136 O O . PRO A 1 144 ? -35.452 6.277 39.783 1.00 58.38 144 PRO A O 1
ATOM 1139 N N . ARG A 1 145 ? -34.241 5.534 41.552 1.00 55.88 145 ARG A N 1
ATOM 1140 C CA . ARG A 1 145 ? -35.389 5.154 42.366 1.00 55.88 145 ARG A CA 1
ATOM 1141 C C . ARG A 1 145 ? -36.074 6.479 42.608 1.00 55.88 145 ARG A C 1
ATOM 1143 O O . ARG A 1 145 ? -35.623 7.242 43.458 1.00 55.88 145 ARG A O 1
ATOM 1150 N N . GLY A 1 146 ? -37.075 6.779 41.776 1.00 56.06 146 GLY A N 1
ATOM 1151 C CA . GLY A 1 146 ? -37.905 7.953 41.915 1.00 56.06 146 GLY A CA 1
ATOM 1152 C C . GLY A 1 146 ? -38.302 7.925 43.366 1.00 56.06 146 GLY A C 1
ATOM 1153 O O . GLY A 1 146 ? -38.769 6.878 43.822 1.00 56.06 146 GLY A O 1
ATOM 1154 N N . THR A 1 147 ? -37.935 8.988 44.085 1.00 57.28 147 THR A N 1
ATOM 1155 C CA . THR A 1 147 ? -38.125 9.143 45.525 1.00 57.28 147 THR A CA 1
ATOM 1156 C C . THR A 1 147 ? -39.390 8.399 45.902 1.00 57.28 147 THR A C 1
ATOM 1158 O O . THR A 1 147 ? -40.467 8.794 45.448 1.00 57.28 147 THR A O 1
ATOM 1161 N N . SER A 1 148 ? -39.253 7.241 46.557 1.00 57.81 148 SER A N 1
ATOM 1162 C CA . SER A 1 148 ? -40.397 6.371 46.813 1.00 57.81 148 SER A CA 1
ATOM 1163 C C . SER A 1 148 ? -41.447 7.244 47.478 1.00 57.81 148 SER A C 1
ATOM 1165 O O . SER A 1 148 ? -41.160 7.775 48.554 1.00 57.81 148 SER A O 1
ATOM 1167 N N . LYS A 1 149 ? -42.588 7.485 46.810 1.00 65.12 149 LYS A N 1
ATOM 1168 C CA . LYS A 1 149 ? -43.676 8.277 47.392 1.00 65.12 149 LYS A CA 1
ATOM 1169 C C . LYS A 1 149 ? -43.934 7.656 48.758 1.00 65.12 149 LYS A C 1
ATOM 1171 O O . LYS A 1 149 ? -44.247 6.467 48.826 1.00 65.12 149 LYS A O 1
ATOM 1176 N N . VAL A 1 150 ? -43.660 8.405 49.825 1.00 69.06 150 VAL A N 1
ATOM 1177 C CA . VAL A 1 150 ? -43.764 7.883 51.190 1.00 69.06 150 VAL A CA 1
ATOM 1178 C C . VAL A 1 150 ? -45.202 7.408 51.353 1.00 69.06 150 VAL A C 1
ATOM 1180 O O . VAL A 1 150 ? -46.131 8.162 51.061 1.00 69.06 150 VAL A O 1
ATOM 1183 N N . SER A 1 151 ? -45.397 6.135 51.705 1.00 75.38 151 SER A N 1
ATOM 1184 C CA . SER A 1 151 ? -46.749 5.582 51.758 1.00 75.38 151 SER A CA 1
ATOM 1185 C C . SER A 1 151 ? -47.560 6.290 52.855 1.00 75.38 151 SER A C 1
ATOM 1187 O O . SER A 1 151 ? -46.989 6.653 53.890 1.00 75.38 151 SER A O 1
ATOM 1189 N N . PRO A 1 152 ? -48.881 6.476 52.676 1.00 74.69 152 PRO A N 1
ATOM 1190 C CA . PRO A 1 152 ? -49.725 7.153 53.666 1.00 74.69 152 PRO A CA 1
ATOM 1191 C C . PRO A 1 152 ? -49.672 6.508 55.062 1.00 74.69 152 PRO A C 1
ATOM 1193 O O . PRO A 1 152 ? -49.758 7.193 56.077 1.00 74.69 152 PRO A O 1
ATOM 1196 N N . GLU A 1 153 ? -49.461 5.193 55.118 1.00 76.75 153 GLU A N 1
ATOM 1197 C CA . GLU A 1 153 ? -49.278 4.427 56.357 1.00 76.75 153 GLU A CA 1
ATOM 1198 C C . GLU A 1 153 ? -47.968 4.795 57.068 1.00 76.75 153 GLU A C 1
ATOM 1200 O O . GLU A 1 153 ? -47.964 5.044 58.273 1.00 76.75 153 GLU A O 1
ATOM 1205 N N . THR A 1 154 ? -46.877 4.938 56.308 1.00 79.06 154 THR A N 1
ATOM 1206 C CA . THR A 1 154 ? -45.575 5.370 56.838 1.00 79.06 154 THR A CA 1
ATOM 1207 C C . THR A 1 154 ? -45.631 6.819 57.333 1.00 79.06 154 THR A C 1
ATOM 1209 O O . THR A 1 154 ? -44.992 7.159 58.328 1.00 79.06 154 THR A O 1
ATOM 1212 N N . LEU A 1 155 ? -46.409 7.685 56.667 1.00 82.12 155 LEU A N 1
ATOM 1213 C CA . LEU A 1 155 ? -46.650 9.059 57.127 1.00 82.12 155 LEU A CA 1
ATOM 1214 C C . LEU A 1 155 ? -47.408 9.070 58.461 1.00 82.12 155 LEU A C 1
ATOM 1216 O O . LEU A 1 155 ? -47.025 9.798 59.376 1.00 82.12 155 LEU A O 1
ATOM 1220 N N . LEU A 1 156 ? -48.440 8.231 58.603 1.00 82.25 156 LEU A N 1
ATOM 1221 C CA . LEU A 1 156 ? -49.219 8.127 59.837 1.00 82.25 156 LEU A CA 1
ATOM 1222 C C . LEU A 1 156 ? -48.366 7.641 61.018 1.00 82.25 156 LEU A C 1
ATOM 1224 O O . LEU A 1 156 ? -48.500 8.158 62.127 1.00 82.25 156 LEU A O 1
ATOM 1228 N N . GLU A 1 157 ? -47.482 6.670 60.790 1.00 82.31 157 GLU A N 1
ATOM 1229 C CA . GLU A 1 157 ? -46.583 6.148 61.820 1.00 82.31 157 GLU A CA 1
ATOM 1230 C C . GLU A 1 157 ? -45.538 7.184 62.259 1.00 82.31 157 GLU A C 1
ATOM 1232 O O . GLU A 1 157 ? -45.359 7.407 63.457 1.00 82.31 157 GLU A O 1
ATOM 1237 N N . LYS A 1 158 ? -44.928 7.904 61.312 1.00 82.94 158 LYS A N 1
ATOM 1238 C CA . LYS A 1 158 ? -43.995 9.002 61.616 1.00 82.94 158 LYS A CA 1
ATOM 1239 C C . LYS A 1 158 ? -44.663 10.148 62.372 1.00 82.94 158 LYS A C 1
ATOM 1241 O O . LYS A 1 158 ? -44.100 10.652 63.343 1.00 82.94 158 LYS A O 1
ATOM 1246 N N . ALA A 1 159 ? -45.898 10.491 62.012 1.00 83.31 159 ALA A N 1
ATOM 1247 C CA . ALA A 1 159 ? -46.667 11.494 62.741 1.00 83.31 159 ALA A CA 1
ATOM 1248 C C . ALA A 1 159 ? -47.005 11.045 64.173 1.00 83.31 159 ALA A C 1
ATOM 1250 O O . ALA A 1 159 ? -46.978 11.864 65.090 1.00 83.31 159 ALA A O 1
ATOM 1251 N N . ARG A 1 160 ? -47.268 9.747 64.406 1.00 82.88 160 ARG A N 1
ATOM 1252 C CA . ARG A 1 160 ? -47.417 9.193 65.770 1.00 82.88 160 ARG A CA 1
ATOM 1253 C C . ARG A 1 160 ? -46.126 9.295 66.583 1.00 82.88 160 ARG A C 1
ATOM 1255 O O . ARG A 1 160 ? -46.196 9.468 67.794 1.00 82.88 160 ARG A O 1
ATOM 1262 N N . GLN A 1 161 ? -44.973 9.223 65.922 1.00 85.12 161 GLN A N 1
ATOM 1263 C CA . GLN A 1 161 ? -43.649 9.409 66.522 1.00 85.12 161 GLN A CA 1
ATOM 1264 C C . GLN A 1 161 ? -43.253 10.893 66.674 1.00 85.12 161 GLN A C 1
ATOM 1266 O O . GLN A 1 161 ? -42.135 11.188 67.088 1.00 85.12 161 GLN A O 1
ATOM 1271 N N . GLY A 1 162 ? -44.154 11.835 66.363 1.00 81.81 162 GLY A N 1
ATOM 1272 C CA . GLY A 1 162 ? -43.921 13.275 66.508 1.00 81.81 162 GLY A CA 1
ATOM 1273 C C . GLY A 1 162 ? -43.191 13.932 65.333 1.00 81.81 162 GLY A C 1
ATOM 1274 O O . GLY A 1 162 ? -42.851 15.108 65.419 1.00 81.81 162 GLY A O 1
ATOM 1275 N N . GLN A 1 163 ? -42.965 13.211 64.231 1.00 83.56 163 GLN A N 1
ATOM 1276 C CA . GLN A 1 163 ? -42.357 13.750 63.012 1.00 83.56 163 GLN A CA 1
ATOM 1277 C C . GLN A 1 163 ? -43.450 14.119 62.004 1.00 83.56 163 GLN A C 1
ATOM 1279 O O . GLN A 1 163 ? -44.025 13.249 61.347 1.00 83.56 163 GLN A O 1
ATOM 1284 N N . MET A 1 164 ? -43.750 15.415 61.894 1.00 81.31 164 MET A N 1
ATOM 1285 C CA . MET A 1 164 ? -44.720 15.932 60.926 1.00 81.31 164 MET A CA 1
ATOM 1286 C C . MET A 1 164 ? -44.056 16.170 59.561 1.00 81.31 164 MET A C 1
ATOM 1288 O O . MET A 1 164 ? -42.941 16.691 59.523 1.00 81.31 164 MET A O 1
ATOM 1292 N N . PRO A 1 165 ? -44.709 15.813 58.441 1.00 81.31 165 PRO A N 1
ATOM 1293 C CA . PRO A 1 165 ? -44.211 16.157 57.112 1.00 81.31 165 PRO A CA 1
ATOM 1294 C C . PRO A 1 165 ? -44.178 17.679 56.911 1.00 81.31 165 PRO A C 1
ATOM 1296 O O . PRO A 1 165 ? -45.114 18.367 57.304 1.00 81.31 165 PRO A O 1
ATOM 1299 N N . GLU A 1 166 ? -43.126 18.194 56.271 1.00 79.50 166 GLU A N 1
ATOM 1300 C CA . GLU A 1 166 ? -42.969 19.633 55.976 1.00 79.50 166 GLU A CA 1
ATOM 1301 C C . GLU A 1 166 ? -43.627 20.055 54.652 1.00 79.50 166 GLU A C 1
ATOM 1303 O O . GLU A 1 166 ? -43.771 21.241 54.379 1.00 79.50 166 GLU A O 1
ATOM 1308 N N . LYS A 1 167 ? -44.004 19.089 53.807 1.00 84.88 167 LYS A N 1
ATOM 1309 C CA . LYS A 1 167 ? -44.622 19.341 52.501 1.00 84.88 167 LYS A CA 1
ATOM 1310 C C . LYS A 1 167 ? -46.139 19.297 52.609 1.00 84.88 167 LYS A C 1
ATOM 1312 O O . LYS A 1 167 ? -46.680 18.287 53.056 1.00 84.88 167 LYS A O 1
ATOM 1317 N N . ASP A 1 168 ? -46.805 20.318 52.081 1.00 80.38 168 ASP A N 1
ATOM 1318 C CA . ASP A 1 168 ? -48.270 20.431 52.079 1.00 80.38 168 ASP A CA 1
ATOM 1319 C C . ASP A 1 168 ? -48.963 19.190 51.483 1.00 80.38 168 ASP A C 1
ATOM 1321 O O . ASP A 1 168 ? -49.885 18.641 52.084 1.00 80.38 168 ASP A O 1
ATOM 1325 N N . GLU A 1 169 ? -48.443 18.646 50.377 1.00 80.94 169 GLU A N 1
ATOM 1326 C CA . GLU A 1 169 ? -48.986 17.429 49.746 1.00 80.94 169 GLU A CA 1
ATOM 1327 C C . GLU A 1 169 ? -48.924 16.177 50.640 1.00 80.94 169 GLU A C 1
ATOM 1329 O O . GLU A 1 169 ? -49.727 15.254 50.495 1.00 80.94 169 GLU A O 1
ATOM 1334 N N . ASP A 1 170 ? -47.938 16.090 51.533 1.00 79.69 170 ASP A N 1
ATOM 1335 C CA . ASP A 1 170 ? -47.782 14.950 52.439 1.00 79.69 170 ASP A CA 1
ATOM 1336 C C . ASP A 1 170 ? -48.598 15.150 53.725 1.00 79.69 170 ASP A C 1
ATOM 1338 O O . ASP A 1 170 ? -49.027 14.172 54.342 1.00 79.69 170 ASP A O 1
ATOM 1342 N N . ILE A 1 171 ? -48.892 16.405 54.083 1.00 80.81 171 ILE A N 1
ATOM 1343 C CA . ILE A 1 171 ? -49.836 16.767 55.145 1.00 80.81 171 ILE A CA 1
ATOM 1344 C C . ILE A 1 171 ? -51.264 16.381 54.736 1.00 80.81 171 ILE A C 1
ATOM 1346 O O . ILE A 1 171 ? -51.974 15.760 55.527 1.00 80.81 171 ILE A O 1
ATOM 1350 N N . GLU A 1 172 ? -51.680 16.658 53.499 1.00 83.38 172 GLU A N 1
ATOM 1351 C CA . GLU A 1 172 ? -53.002 16.253 52.995 1.00 83.38 172 GLU A CA 1
ATOM 1352 C C . GLU A 1 172 ? -53.183 14.727 53.021 1.00 83.38 172 GLU A C 1
ATOM 1354 O O . GLU A 1 172 ? -54.170 14.217 53.562 1.00 83.38 172 GLU A O 1
ATOM 1359 N N . LYS A 1 173 ? -52.180 13.977 52.544 1.00 82.94 173 LYS A N 1
ATOM 1360 C CA . LYS A 1 173 ? -52.180 12.502 52.581 1.00 82.94 173 LYS A CA 1
ATOM 1361 C C . LYS A 1 173 ? -52.203 11.952 54.007 1.00 82.94 173 LYS A C 1
ATOM 1363 O O . LYS A 1 173 ? -52.839 10.929 54.263 1.00 82.94 173 LYS A O 1
ATOM 1368 N N . LEU A 1 174 ? -51.528 12.616 54.949 1.00 84.00 174 LEU A N 1
ATOM 1369 C CA . LEU A 1 174 ? -51.562 12.261 56.369 1.00 84.00 174 LEU A CA 1
ATOM 1370 C C . LEU A 1 174 ? -52.971 12.434 56.954 1.00 84.00 174 LEU A C 1
ATOM 1372 O O . LEU A 1 174 ? -53.454 11.566 57.688 1.00 84.00 174 LEU A O 1
ATOM 1376 N N . VAL A 1 175 ? -53.631 13.551 56.637 1.00 83.56 175 VAL A N 1
ATOM 1377 C CA . VAL A 1 175 ? -54.999 13.837 57.087 1.00 83.56 175 VAL A CA 1
ATOM 1378 C C . VAL A 1 175 ? -55.963 12.787 56.541 1.00 83.56 175 VAL A C 1
ATOM 1380 O O . VAL A 1 175 ? -56.747 12.220 57.308 1.00 83.56 175 VAL A O 1
ATOM 1383 N N . GLU A 1 176 ? -55.858 12.450 55.256 1.00 83.75 176 GLU A N 1
ATOM 1384 C CA . GLU A 1 176 ? -56.676 11.410 54.630 1.00 83.75 176 GLU A CA 1
ATOM 1385 C C . GLU A 1 176 ? -56.442 10.028 55.268 1.00 83.75 176 GLU A C 1
ATOM 1387 O O . GLU A 1 176 ? -57.396 9.333 55.635 1.00 83.75 176 GLU A O 1
ATOM 1392 N N . ALA A 1 177 ? -55.180 9.654 55.512 1.00 84.19 177 ALA A N 1
ATOM 1393 C CA . ALA A 1 177 ? -54.823 8.412 56.201 1.00 84.19 177 ALA A CA 1
ATOM 1394 C C . ALA A 1 177 ? -55.391 8.350 57.633 1.00 84.19 177 ALA A C 1
ATOM 1396 O O . ALA A 1 177 ? -55.886 7.310 58.087 1.00 84.19 177 ALA A O 1
ATOM 1397 N N . ARG A 1 178 ? -55.388 9.477 58.354 1.00 82.25 178 ARG A N 1
ATOM 1398 C CA . ARG A 1 178 ? -55.968 9.577 59.700 1.00 82.25 178 ARG A CA 1
ATOM 1399 C C . ARG A 1 178 ? -57.489 9.415 59.684 1.00 82.25 178 ARG A C 1
ATOM 1401 O O . ARG A 1 178 ? -58.035 8.732 60.548 1.00 82.25 178 ARG A O 1
ATOM 1408 N N . ILE A 1 179 ? -58.178 10.003 58.710 1.00 84.19 179 ILE A N 1
ATOM 1409 C CA . ILE A 1 179 ? -59.635 9.861 58.567 1.00 84.19 179 ILE A CA 1
ATOM 1410 C C . ILE A 1 179 ? -60.002 8.411 58.225 1.00 84.19 179 ILE A C 1
ATOM 1412 O O . ILE A 1 179 ? -60.906 7.844 58.840 1.00 84.19 179 ILE A O 1
ATOM 1416 N N . ASN A 1 180 ? -59.274 7.786 57.299 1.00 79.81 180 ASN A N 1
ATOM 1417 C CA . ASN A 1 180 ? -59.531 6.407 56.881 1.00 79.81 180 ASN A CA 1
ATOM 1418 C C . ASN A 1 180 ? -59.239 5.379 57.982 1.00 79.81 180 ASN A C 1
ATOM 1420 O O . ASN A 1 180 ? -60.006 4.431 58.140 1.00 79.81 180 ASN A O 1
ATOM 1424 N N . SER A 1 181 ? -58.191 5.578 58.787 1.00 77.69 181 SER A N 1
ATOM 1425 C CA . SER A 1 181 ? -57.917 4.708 59.943 1.00 77.69 181 SER A CA 1
ATOM 1426 C C . SER A 1 181 ? -58.989 4.814 61.032 1.00 77.69 181 SER A C 1
ATOM 1428 O O . SER A 1 181 ? -59.328 3.808 61.646 1.00 77.69 181 SER A O 1
ATOM 1430 N N . LYS A 1 182 ? -59.586 5.997 61.225 1.00 77.31 182 LYS A N 1
ATOM 1431 C CA . LYS A 1 182 ? -60.684 6.204 62.181 1.00 77.31 182 LYS A CA 1
ATOM 1432 C C . LYS A 1 182 ? -62.032 5.650 61.700 1.00 77.31 182 LYS A C 1
ATOM 1434 O O . LYS A 1 182 ? -62.882 5.366 62.527 1.00 77.31 182 LYS A O 1
ATOM 1439 N N . LYS A 1 183 ? -62.243 5.514 60.386 1.00 73.62 183 LYS A N 1
ATOM 1440 C CA . LYS A 1 183 ? -63.460 4.905 59.810 1.00 73.62 183 LYS A CA 1
ATOM 1441 C C . LYS A 1 183 ? -63.433 3.371 59.784 1.00 73.62 183 LYS A C 1
ATOM 1443 O O . LYS A 1 183 ? -64.480 2.765 59.588 1.00 73.62 183 LYS A O 1
ATOM 1448 N N . ARG A 1 184 ? -62.248 2.757 59.887 1.00 62.31 184 ARG A N 1
ATOM 1449 C CA . ARG A 1 184 ? -62.049 1.296 59.802 1.00 62.31 184 ARG A CA 1
ATOM 1450 C C . ARG A 1 184 ? -61.894 0.607 61.164 1.00 62.31 184 ARG A C 1
ATOM 1452 O O . ARG A 1 184 ? -61.816 -0.617 61.181 1.00 62.31 184 ARG A O 1
ATOM 1459 N N . GLY A 1 185 ? -61.819 1.370 62.254 1.00 52.09 185 GLY A N 1
ATOM 1460 C CA . GLY A 1 185 ? -61.918 0.874 63.632 1.00 52.09 185 GLY A CA 1
ATOM 1461 C C . GLY A 1 185 ? -63.287 1.185 64.206 1.00 52.09 185 GLY A C 1
ATOM 1462 O O . GLY A 1 185 ? -63.742 0.387 65.047 1.00 52.09 185 GLY A O 1
#

Sequence (185 aa):
MDEIKTWTDFGALTKEQLDAFTPEELETLKTSIADNEAKTADERKRKDEEAAKNKELAENYKIRAEKAESKVKDKGEGLSDKDIFTLTKSDIDEEDFDEIKNYASFKKISVSEALKDKTLQSIISDRKEERQSAAVAAANAKSPRGTSKVSPETLLEKARQGQMPEKDEDIEKLVEARINSKKRG